Protein AF-A0A7J9WF43-F1 (afdb_monomer)

Radius of gyration: 21.03 Å; Cα contacts (8 Å, |Δi|>4): 367; chains: 1; bounding box: 47×37×60 Å

pLDDT: mean 88.49, std 11.55, range [49.31, 98.62]

Structure (mmCIF, N/CA/C/O backbone):
data_AF-A0A7J9WF43-F1
#
_entry.id   AF-A0A7J9WF43-F1
#
loop_
_atom_site.group_PDB
_atom_site.id
_atom_site.type_symbol
_atom_site.label_atom_id
_atom_site.label_alt_id
_atom_site.label_comp_id
_atom_site.label_asym_id
_atom_site.label_entity_id
_atom_site.label_seq_id
_atom_site.pdbx_PDB_ins_code
_atom_site.Cartn_x
_atom_site.Cartn_y
_atom_site.Cartn_z
_atom_site.occupancy
_atom_site.B_iso_or_equiv
_atom_site.auth_seq_id
_atom_site.auth_comp_id
_atom_site.auth_asym_id
_atom_site.auth_atom_id
_atom_site.pdbx_PDB_model_num
ATOM 1 N N . PRO A 1 1 ? 31.763 -5.912 -27.222 1.00 64.19 1 PRO A N 1
ATOM 2 C CA . PRO A 1 1 ? 30.927 -7.146 -27.265 1.00 64.19 1 PRO A CA 1
ATOM 3 C C . PRO A 1 1 ? 29.939 -7.102 -28.446 1.00 64.19 1 PRO A C 1
ATOM 5 O O . PRO A 1 1 ? 29.654 -6.008 -28.922 1.00 64.19 1 PRO A O 1
ATOM 8 N N . GLY A 1 2 ? 29.441 -8.246 -28.938 1.00 76.38 2 GLY A N 1
ATOM 9 C CA . GLY A 1 2 ? 28.556 -8.302 -30.118 1.00 76.38 2 GLY A CA 1
ATOM 10 C C . GLY A 1 2 ? 27.262 -7.495 -29.963 1.00 76.38 2 GLY A C 1
ATOM 11 O O . GLY A 1 2 ? 26.951 -6.688 -30.830 1.00 76.38 2 GLY A O 1
ATOM 12 N N . THR A 1 3 ? 26.586 -7.630 -28.820 1.00 82.56 3 THR A N 1
ATO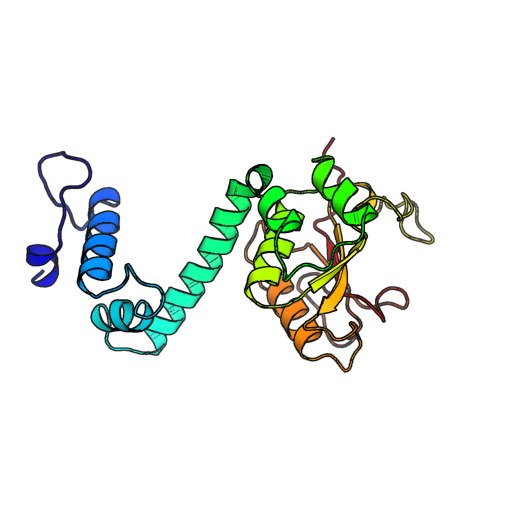M 13 C CA . THR A 1 3 ? 25.356 -6.891 -28.488 1.00 82.56 3 THR A CA 1
ATOM 14 C C . THR A 1 3 ? 25.588 -5.382 -28.369 1.00 82.56 3 THR 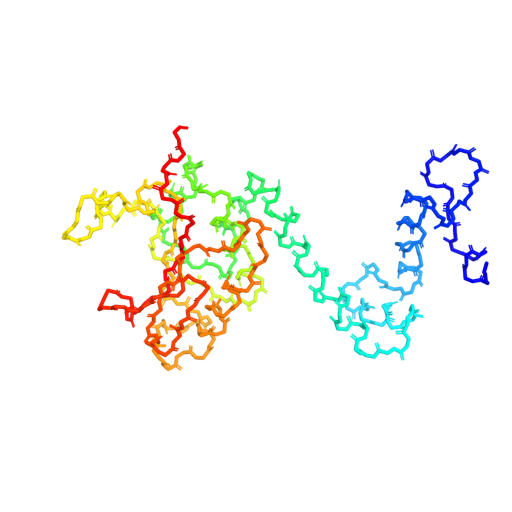A C 1
ATOM 16 O O . THR A 1 3 ? 24.791 -4.603 -28.876 1.00 82.56 3 THR A O 1
ATOM 19 N N . TRP A 1 4 ? 26.720 -4.953 -27.791 1.00 85.50 4 TRP A N 1
ATOM 20 C CA . TRP A 1 4 ? 27.054 -3.526 -27.656 1.00 85.50 4 TRP A CA 1
ATOM 21 C C . TRP A 1 4 ? 27.160 -2.817 -29.011 1.00 85.50 4 TRP A C 1
ATOM 23 O O . TRP A 1 4 ? 26.710 -1.692 -29.149 1.00 85.50 4 TRP A O 1
ATOM 33 N N . ARG A 1 5 ? 27.672 -3.494 -30.048 1.00 86.69 5 ARG A N 1
ATOM 34 C CA . ARG A 1 5 ? 27.730 -2.911 -31.400 1.00 86.69 5 ARG A CA 1
ATOM 35 C C . ARG A 1 5 ? 26.355 -2.661 -32.024 1.00 86.69 5 ARG A C 1
ATOM 37 O O . ARG A 1 5 ? 26.267 -1.834 -32.918 1.00 86.69 5 ARG A O 1
ATOM 44 N N . GLY A 1 6 ? 25.329 -3.408 -31.614 1.00 87.69 6 GLY A N 1
ATOM 45 C CA . GLY A 1 6 ? 23.976 -3.266 -32.157 1.00 87.69 6 GLY A CA 1
ATOM 46 C C . GLY A 1 6 ? 23.110 -2.265 -31.397 1.00 87.69 6 GLY A C 1
ATOM 47 O O . GLY A 1 6 ? 22.223 -1.668 -31.994 1.00 87.69 6 GLY A O 1
ATOM 48 N N . TYR A 1 7 ? 23.361 -2.090 -30.097 1.00 92.50 7 TYR A N 1
ATOM 49 C CA . TYR A 1 7 ? 22.446 -1.366 -29.207 1.00 92.50 7 TYR A CA 1
ATOM 50 C C . TYR A 1 7 ? 23.104 -0.279 -28.355 1.00 92.50 7 TYR A C 1
ATOM 52 O O . TYR A 1 7 ? 22.375 0.474 -27.715 1.00 92.50 7 TYR A O 1
ATOM 60 N N . GLY A 1 8 ? 24.438 -0.200 -28.341 1.00 92.88 8 GLY A N 1
ATOM 61 C CA . GLY A 1 8 ? 25.186 0.836 -27.635 1.00 92.88 8 GLY A CA 1
ATOM 62 C C . GLY A 1 8 ? 24.835 2.230 -28.152 1.00 92.88 8 GLY A C 1
ATOM 63 O O . GLY A 1 8 ? 24.788 2.444 -29.364 1.00 92.88 8 GLY A O 1
ATOM 64 N N . LEU A 1 9 ? 24.585 3.154 -27.231 1.00 94.00 9 LEU A N 1
ATOM 65 C CA . LEU A 1 9 ? 24.284 4.557 -27.485 1.00 94.00 9 LEU A CA 1
ATOM 66 C C . LEU A 1 9 ? 25.302 5.428 -26.750 1.00 94.00 9 LEU A C 1
ATOM 68 O O . LEU A 1 9 ? 25.546 5.196 -25.572 1.00 94.00 9 LEU A O 1
ATOM 72 N N . ASP A 1 10 ? 25.829 6.425 -27.458 1.00 92.75 10 ASP A N 1
ATOM 73 C CA . ASP A 1 10 ? 26.439 7.623 -26.872 1.00 92.75 10 ASP A CA 1
ATOM 74 C C . ASP A 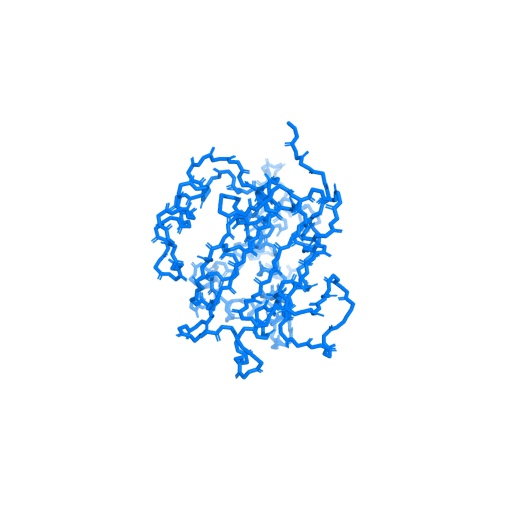1 10 ? 25.278 8.524 -26.436 1.00 92.75 10 ASP A C 1
ATOM 76 O O . ASP A 1 10 ? 24.618 9.170 -27.259 1.00 92.75 10 ASP A O 1
ATOM 80 N N . ALA A 1 11 ? 24.909 8.409 -25.165 1.00 91.50 11 ALA A N 1
ATOM 81 C CA . ALA A 1 11 ? 23.705 9.005 -24.609 1.00 91.50 11 ALA A CA 1
ATOM 82 C C . ALA A 1 11 ? 23.987 10.314 -23.866 1.00 91.50 11 ALA A C 1
ATOM 84 O O . ALA A 1 11 ? 23.060 11.111 -23.691 1.00 91.50 11 ALA A O 1
ATOM 85 N N . ASP A 1 12 ? 25.227 10.545 -23.436 1.00 89.31 12 ASP A N 1
ATOM 86 C CA . ASP A 1 12 ? 25.653 11.827 -22.872 1.00 89.31 12 ASP A CA 1
ATOM 87 C C . ASP A 1 12 ? 26.255 12.794 -23.910 1.00 89.31 12 ASP A C 1
ATOM 89 O O . ASP A 1 12 ? 26.361 13.993 -23.629 1.00 89.31 12 ASP A O 1
ATOM 93 N N . GLY A 1 13 ? 26.504 12.328 -25.138 1.00 93.62 13 GLY A N 1
ATOM 94 C CA . GLY A 1 13 ? 26.873 13.148 -26.290 1.00 93.62 13 GLY A CA 1
ATOM 95 C C . GLY A 1 13 ? 28.353 13.521 -26.329 1.00 93.62 13 GLY A C 1
ATOM 96 O O . GLY A 1 13 ? 28.700 14.545 -26.931 1.00 93.62 13 GLY A O 1
ATOM 97 N N . ASP A 1 14 ? 29.216 12.742 -25.675 1.00 92.06 14 ASP A N 1
ATOM 98 C CA . ASP A 1 14 ? 30.658 12.991 -25.612 1.00 92.06 14 ASP A CA 1
ATOM 99 C C . ASP A 1 14 ? 31.432 12.463 -26.842 1.00 92.06 14 ASP A C 1
ATOM 101 O O . ASP A 1 14 ? 32.623 12.754 -27.016 1.00 92.06 14 ASP A O 1
ATOM 105 N N . GLY A 1 15 ? 30.737 11.765 -27.746 1.00 93.75 15 GLY A N 1
ATOM 106 C CA . GLY A 1 15 ? 31.276 11.172 -28.966 1.00 93.75 15 GLY A CA 1
ATOM 107 C C . GLY A 1 15 ? 31.710 9.712 -28.814 1.00 93.75 15 GLY A C 1
ATOM 108 O O . GLY A 1 15 ? 32.222 9.138 -29.787 1.00 93.75 15 GLY A O 1
ATOM 109 N N . VAL A 1 16 ? 31.543 9.101 -27.637 1.00 94.06 16 VAL A N 1
ATOM 110 C CA . VAL A 1 16 ? 31.996 7.744 -27.318 1.00 94.06 16 VAL A CA 1
ATOM 111 C C . VAL A 1 16 ? 30.893 6.961 -26.610 1.00 94.06 16 VAL A C 1
ATOM 113 O O . VAL A 1 16 ? 30.633 7.162 -25.443 1.00 94.06 16 VAL A O 1
ATOM 116 N N . ALA A 1 17 ? 30.342 5.940 -27.275 1.00 93.00 17 ALA A N 1
ATOM 117 C CA . ALA A 1 17 ? 29.451 4.983 -26.613 1.00 93.00 17 ALA A CA 1
ATOM 118 C C . ALA A 1 17 ? 30.241 4.047 -25.667 1.00 93.00 17 ALA A C 1
ATOM 120 O O . ALA A 1 17 ? 30.728 2.983 -26.099 1.00 93.00 17 ALA A O 1
ATOM 121 N N . ASP A 1 18 ? 30.351 4.412 -24.387 1.00 92.69 18 ASP A N 1
ATOM 122 C CA . ASP A 1 18 ? 31.078 3.672 -23.350 1.00 92.69 18 ASP A CA 1
ATOM 123 C C . ASP A 1 18 ? 30.158 2.747 -22.536 1.00 92.69 18 ASP A C 1
ATOM 125 O O . ASP A 1 18 ? 29.311 3.166 -21.753 1.00 92.69 18 ASP A O 1
ATOM 129 N N . VAL A 1 19 ? 30.387 1.435 -22.641 1.00 90.50 19 VAL A N 1
ATOM 130 C CA . VAL A 1 19 ? 29.644 0.424 -21.866 1.00 90.50 19 VAL A CA 1
ATOM 131 C C . VAL A 1 19 ? 29.875 0.527 -20.358 1.00 90.50 19 VAL A C 1
ATOM 133 O O . VAL A 1 19 ? 29.050 0.052 -19.577 1.00 90.50 19 VAL A O 1
ATOM 136 N N . MET A 1 20 ? 30.999 1.112 -19.944 1.00 90.50 20 MET A N 1
ATOM 137 C CA . MET A 1 20 ? 31.324 1.347 -18.539 1.00 90.50 20 MET A CA 1
ATOM 138 C C . MET A 1 20 ? 30.791 2.706 -18.055 1.00 90.50 20 MET A C 1
ATOM 140 O O . MET A 1 20 ? 30.723 2.932 -16.843 1.00 90.50 20 MET A O 1
ATOM 144 N N . GLY A 1 21 ? 30.371 3.574 -18.980 1.00 91.62 21 GLY A N 1
ATOM 145 C CA . GLY A 1 21 ? 29.712 4.843 -18.715 1.00 91.62 21 GLY A CA 1
ATOM 146 C C . GLY A 1 21 ? 28.274 4.611 -18.245 1.00 91.62 21 GLY A C 1
ATOM 147 O O . GLY A 1 21 ? 27.490 3.962 -18.939 1.00 91.62 21 GLY A O 1
ATOM 148 N N . PRO A 1 22 ? 27.869 5.109 -17.063 1.00 86.75 22 PRO A N 1
ATOM 149 C CA . PRO A 1 22 ? 26.549 4.803 -16.519 1.00 86.75 22 PRO A CA 1
ATOM 150 C C . PRO A 1 22 ? 25.403 5.376 -17.366 1.00 86.75 22 PRO A C 1
ATOM 152 O O . PRO A 1 22 ? 24.354 4.740 -17.461 1.00 86.75 22 PRO A O 1
ATOM 155 N N . VAL A 1 23 ? 25.582 6.551 -17.981 1.00 86.31 23 VAL A N 1
ATOM 156 C CA . VAL A 1 23 ? 24.546 7.190 -18.812 1.00 86.31 23 VAL A CA 1
ATOM 157 C C . VAL A 1 23 ? 24.311 6.368 -20.079 1.00 86.31 23 VAL A C 1
ATOM 159 O O . VAL A 1 23 ? 23.181 5.936 -20.328 1.00 86.31 23 VAL A O 1
ATOM 162 N N . ASP A 1 24 ? 25.378 6.056 -20.801 1.00 90.50 24 ASP A N 1
ATOM 163 C CA . ASP A 1 24 ? 25.366 5.215 -21.997 1.00 90.50 24 ASP A CA 1
ATOM 164 C C . ASP A 1 24 ? 24.841 3.811 -21.725 1.00 90.50 24 ASP A C 1
ATOM 166 O O . ASP A 1 24 ? 23.965 3.322 -22.443 1.00 90.50 24 ASP A O 1
ATOM 170 N N . ALA A 1 25 ? 25.311 3.160 -20.659 1.00 89.38 25 ALA A N 1
ATOM 171 C CA . ALA A 1 25 ? 24.887 1.811 -20.302 1.00 89.38 25 ALA A CA 1
ATOM 172 C C . ALA A 1 25 ? 23.376 1.732 -20.025 1.00 89.38 25 ALA A C 1
ATOM 174 O O . ALA A 1 25 ? 22.710 0.813 -20.513 1.00 89.38 25 ALA A O 1
ATOM 175 N N . VAL A 1 26 ? 22.817 2.702 -19.288 1.00 89.12 26 VAL A N 1
ATOM 176 C CA . VAL A 1 26 ? 21.378 2.751 -18.975 1.00 89.12 26 VAL A CA 1
ATOM 177 C C . VAL A 1 26 ? 20.546 2.948 -20.240 1.00 89.12 26 VAL A C 1
ATOM 179 O O . VAL A 1 26 ? 19.588 2.203 -20.466 1.00 89.12 26 VAL A O 1
ATOM 182 N N . HIS A 1 27 ? 20.916 3.907 -21.090 1.00 92.19 27 HIS A N 1
ATOM 183 C CA . HIS A 1 27 ? 20.175 4.179 -22.324 1.00 92.19 27 HIS A CA 1
ATOM 184 C C . HIS A 1 27 ? 20.293 3.029 -23.324 1.00 92.19 27 HIS A C 1
ATOM 186 O O . HIS A 1 27 ? 19.301 2.651 -23.946 1.00 92.19 27 HIS A O 1
ATOM 192 N N . SER A 1 28 ? 21.467 2.409 -23.425 1.00 94.06 28 SER A N 1
ATOM 193 C CA . SER A 1 28 ? 21.695 1.240 -24.278 1.00 94.06 28 SER A CA 1
ATOM 194 C C . SER A 1 28 ? 20.884 0.026 -23.816 1.00 94.06 28 SER A C 1
ATOM 196 O O . SER A 1 28 ? 20.311 -0.690 -24.640 1.00 94.06 28 SER A O 1
ATOM 198 N N . ALA A 1 29 ? 20.773 -0.197 -22.501 1.00 91.75 29 ALA A N 1
ATOM 199 C CA . ALA A 1 29 ? 19.916 -1.244 -21.946 1.00 91.75 29 ALA A CA 1
ATOM 200 C C . ALA A 1 29 ? 18.429 -0.978 -22.241 1.00 91.75 29 ALA A C 1
ATOM 202 O O . ALA A 1 29 ? 17.715 -1.889 -22.660 1.00 91.75 29 ALA A O 1
ATOM 203 N N . ALA A 1 30 ? 17.968 0.269 -22.093 1.00 91.56 30 ALA A N 1
ATOM 204 C CA . ALA A 1 30 ? 16.603 0.658 -22.447 1.00 91.56 30 ALA A CA 1
ATOM 205 C C . ALA A 1 30 ? 16.326 0.488 -23.951 1.00 91.56 30 ALA A C 1
ATOM 207 O O . ALA A 1 30 ? 15.289 -0.055 -24.329 1.00 91.56 30 ALA A O 1
ATOM 208 N N . HIS A 1 31 ? 17.270 0.884 -24.808 1.00 94.81 31 HIS A N 1
ATOM 209 C CA . HIS A 1 31 ? 17.186 0.713 -26.256 1.00 94.81 31 HIS A CA 1
ATOM 210 C C . HIS A 1 31 ? 17.072 -0.765 -26.649 1.00 94.81 31 HIS A C 1
ATOM 212 O O . HIS A 1 31 ? 16.175 -1.126 -27.414 1.00 94.81 31 HIS A O 1
ATOM 218 N N . TYR A 1 32 ? 17.907 -1.628 -26.063 1.00 95.19 32 TYR A N 1
ATOM 219 C CA . TYR A 1 32 ? 17.831 -3.076 -26.255 1.00 95.19 32 TYR A CA 1
ATOM 220 C C . TYR A 1 32 ? 16.464 -3.644 -25.849 1.00 95.19 32 TYR A C 1
ATOM 222 O O . TYR A 1 32 ? 15.847 -4.402 -26.604 1.00 95.19 32 TYR A O 1
ATOM 230 N N . LEU A 1 33 ? 15.972 -3.271 -24.663 1.00 94.69 33 LEU A N 1
ATOM 231 C CA . LEU A 1 33 ? 14.683 -3.749 -24.166 1.00 94.69 33 LEU A CA 1
ATOM 232 C C . LEU A 1 33 ? 13.540 -3.279 -25.068 1.00 94.69 33 LEU A C 1
ATOM 234 O O . LEU A 1 33 ? 12.697 -4.092 -25.433 1.00 94.69 33 LEU A O 1
ATOM 238 N N . CYS A 1 34 ? 13.531 -2.014 -25.495 1.00 94.50 34 CYS A N 1
ATOM 239 C CA . CYS A 1 34 ? 12.540 -1.484 -26.434 1.00 94.50 34 CYS A CA 1
ATOM 240 C C . CYS A 1 34 ? 12.551 -2.228 -27.775 1.00 94.50 34 CYS A C 1
ATOM 242 O O . CYS A 1 34 ? 11.485 -2.617 -28.255 1.00 94.50 34 CYS A O 1
ATOM 244 N N . ALA A 1 35 ? 13.732 -2.483 -28.343 1.00 94.81 35 ALA A N 1
ATOM 245 C CA . ALA A 1 35 ? 13.877 -3.262 -29.573 1.00 94.81 35 ALA A CA 1
ATOM 246 C C . ALA A 1 35 ? 13.381 -4.712 -29.419 1.00 94.81 35 ALA A C 1
ATOM 248 O O . ALA A 1 35 ? 12.910 -5.312 -30.382 1.00 94.81 35 ALA A O 1
ATOM 249 N N . SER A 1 36 ? 13.425 -5.242 -28.195 1.00 95.38 36 SER A N 1
ATOM 250 C CA . SER A 1 36 ? 12.920 -6.571 -27.835 1.00 95.38 36 SER A CA 1
ATOM 251 C C . SER A 1 36 ? 11.439 -6.571 -27.416 1.00 95.38 36 SER A C 1
ATOM 253 O O . SER A 1 36 ? 10.935 -7.585 -26.944 1.00 95.38 36 SER A O 1
ATOM 255 N N . GLY A 1 37 ? 10.722 -5.449 -27.568 1.00 95.31 37 GLY A N 1
ATOM 256 C CA . GLY A 1 37 ? 9.297 -5.324 -27.230 1.00 95.31 37 GLY A CA 1
ATOM 257 C C . GLY A 1 37 ? 9.000 -4.832 -25.807 1.00 95.31 37 GLY A C 1
ATOM 258 O O . GLY A 1 37 ? 7.838 -4.743 -25.417 1.00 95.31 37 GLY A O 1
ATOM 259 N N . GLY A 1 38 ? 10.009 -4.453 -25.025 1.00 93.38 38 GLY A N 1
ATOM 260 C CA . GLY A 1 38 ? 9.875 -4.011 -23.631 1.00 93.38 38 GLY A CA 1
ATOM 261 C C . GLY A 1 38 ? 9.132 -2.685 -23.429 1.00 93.38 38 GLY A C 1
ATOM 262 O O . GLY A 1 38 ? 8.791 -2.346 -22.300 1.00 93.38 38 GLY A O 1
ATOM 263 N N . GLY A 1 39 ? 8.829 -1.949 -24.506 1.00 88.94 39 GLY A N 1
ATOM 264 C CA . GLY A 1 39 ? 7.978 -0.753 -24.454 1.00 88.94 39 GLY A CA 1
ATOM 265 C C . GLY A 1 39 ? 6.495 -1.051 -24.184 1.00 88.94 39 GLY A C 1
ATOM 266 O O . GLY A 1 39 ? 5.737 -0.139 -23.862 1.00 88.94 39 GLY A O 1
ATOM 267 N N . ASN A 1 40 ? 6.071 -2.313 -24.298 1.00 88.62 40 ASN A N 1
ATOM 268 C CA . ASN A 1 40 ? 4.724 -2.764 -23.964 1.00 88.62 40 ASN A CA 1
ATOM 269 C C . ASN A 1 40 ? 4.778 -3.682 -22.725 1.00 88.62 40 ASN A C 1
ATOM 271 O O . ASN A 1 40 ? 5.467 -4.704 -22.766 1.00 88.62 40 ASN A O 1
ATOM 275 N N . PRO A 1 41 ? 4.028 -3.383 -21.643 1.00 82.56 41 PRO A N 1
ATOM 276 C CA . PRO A 1 41 ? 3.983 -4.226 -20.447 1.00 82.56 41 PRO A CA 1
ATOM 277 C C . PRO A 1 41 ? 3.641 -5.696 -20.722 1.00 82.56 41 PRO A C 1
ATOM 279 O O . PRO A 1 41 ? 4.130 -6.574 -20.015 1.00 82.56 41 PRO A O 1
ATOM 282 N N . ALA A 1 42 ? 2.833 -5.973 -21.752 1.00 87.75 42 ALA A N 1
ATOM 283 C CA . ALA A 1 42 ? 2.439 -7.332 -22.118 1.00 87.75 42 ALA A CA 1
ATOM 284 C C . ALA A 1 42 ? 3.612 -8.189 -22.632 1.00 87.75 42 ALA A C 1
ATOM 286 O O . ALA A 1 42 ? 3.587 -9.401 -22.456 1.00 87.75 42 ALA A O 1
ATOM 287 N N . SER A 1 43 ? 4.638 -7.570 -23.224 1.00 94.94 43 SER A N 1
ATOM 288 C CA . SER A 1 43 ? 5.830 -8.237 -23.776 1.00 94.94 43 SER A CA 1
ATOM 289 C C . SER A 1 43 ? 7.095 -7.991 -22.950 1.00 94.94 43 SER A C 1
ATOM 291 O O . SER A 1 43 ? 8.190 -8.377 -23.351 1.00 94.94 43 SER A O 1
ATOM 293 N N . LEU A 1 44 ? 6.974 -7.366 -21.774 1.00 92.31 44 LEU A N 1
ATOM 294 C CA . LEU A 1 44 ? 8.128 -7.016 -20.945 1.00 92.31 44 LEU A CA 1
ATOM 295 C C . LEU A 1 44 ? 8.890 -8.252 -20.440 1.00 92.31 44 LEU A C 1
ATOM 297 O O . LEU A 1 44 ? 10.117 -8.228 -20.399 1.00 92.31 44 LEU A O 1
ATOM 301 N N . ARG A 1 45 ? 8.187 -9.340 -20.087 1.00 95.75 45 ARG A N 1
ATOM 302 C CA . ARG A 1 45 ? 8.836 -10.609 -19.696 1.00 95.75 45 ARG A CA 1
ATOM 303 C C . ARG A 1 45 ? 9.691 -11.168 -20.829 1.00 95.75 45 ARG A C 1
ATOM 305 O O . ARG A 1 45 ? 10.850 -11.492 -20.591 1.00 95.75 45 ARG A O 1
ATOM 312 N N . ASP A 1 46 ? 9.150 -11.198 -22.044 1.00 96.12 46 ASP A N 1
ATOM 313 C CA . ASP A 1 46 ? 9.851 -11.709 -23.226 1.00 96.12 46 ASP A CA 1
ATOM 314 C C . ASP A 1 46 ? 11.070 -10.842 -23.575 1.00 96.12 46 ASP A C 1
ATOM 316 O O . ASP A 1 46 ? 12.138 -11.363 -23.892 1.00 96.12 46 ASP A O 1
ATOM 320 N N . ALA A 1 47 ? 10.952 -9.519 -23.432 1.00 96.38 47 ALA A N 1
ATOM 321 C CA . ALA A 1 47 ? 12.055 -8.588 -23.661 1.00 96.38 47 ALA A CA 1
ATOM 322 C C . ALA A 1 47 ? 13.212 -8.772 -22.662 1.00 96.38 47 ALA A C 1
ATOM 324 O O . ALA A 1 47 ? 14.381 -8.691 -23.040 1.00 96.38 47 ALA A O 1
ATOM 325 N N . ILE A 1 48 ? 12.904 -9.041 -21.387 1.00 95.38 48 ILE A N 1
ATOM 326 C CA . ILE A 1 48 ? 13.924 -9.343 -20.369 1.00 95.38 48 ILE A CA 1
ATOM 327 C C . ILE A 1 48 ? 14.526 -10.731 -20.619 1.00 95.38 48 ILE A C 1
ATOM 329 O O . ILE A 1 48 ? 15.738 -10.904 -20.485 1.00 95.38 48 ILE A O 1
ATOM 333 N N . TRP A 1 49 ? 13.709 -11.703 -21.033 1.00 95.44 49 TRP A N 1
ATOM 334 C CA . TRP A 1 49 ? 14.183 -13.038 -21.395 1.00 95.44 49 TRP A CA 1
ATOM 335 C C . TRP A 1 49 ? 15.144 -12.995 -22.591 1.00 95.44 49 TRP A C 1
ATOM 337 O O . TRP A 1 49 ? 16.160 -13.679 -22.575 1.00 95.44 49 TRP A O 1
ATOM 347 N N . ALA A 1 50 ? 14.906 -12.131 -23.585 1.00 94.56 50 ALA A N 1
ATOM 348 C CA . ALA A 1 50 ? 15.836 -11.928 -24.701 1.00 94.56 50 ALA A CA 1
A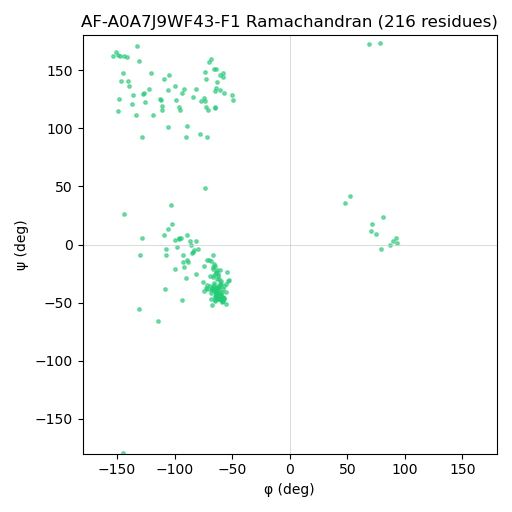TOM 349 C C . ALA A 1 50 ? 17.223 -11.439 -24.237 1.00 94.56 50 ALA A C 1
ATOM 351 O O . ALA A 1 50 ? 18.243 -11.834 -24.805 1.00 94.56 50 ALA A O 1
ATOM 352 N N . TYR A 1 51 ? 17.271 -10.628 -23.171 1.00 91.31 51 TYR A N 1
ATOM 353 C CA . TYR A 1 51 ? 18.524 -10.172 -22.559 1.00 91.31 51 TYR A CA 1
ATOM 354 C C . TYR A 1 51 ? 19.274 -11.328 -21.881 1.00 91.31 51 TYR A C 1
ATOM 356 O O . TYR A 1 51 ? 20.500 -11.432 -21.975 1.00 91.31 51 TYR A O 1
ATOM 364 N N . ASN A 1 52 ? 18.540 -12.197 -21.184 1.00 92.44 52 ASN A N 1
ATOM 365 C CA . ASN A 1 52 ? 19.067 -13.385 -20.527 1.00 92.44 52 ASN A CA 1
ATOM 366 C C . ASN A 1 52 ? 17.997 -14.482 -20.496 1.00 92.44 52 ASN A C 1
ATOM 368 O O . ASN A 1 52 ? 16.982 -14.343 -19.812 1.00 92.44 52 ASN A O 1
ATOM 372 N N . HIS A 1 53 ? 18.260 -15.581 -21.209 1.00 94.75 53 HIS A N 1
ATOM 373 C CA . HIS A 1 53 ? 17.345 -16.708 -21.417 1.00 94.75 53 HIS A CA 1
ATOM 374 C C . HIS A 1 53 ? 17.169 -17.599 -20.171 1.00 94.75 53 HIS A C 1
ATOM 376 O O . HIS A 1 53 ? 17.303 -18.823 -20.241 1.00 94.75 53 HIS A O 1
ATOM 382 N N . ALA A 1 54 ? 16.904 -16.998 -19.014 1.00 90.56 54 ALA A N 1
ATOM 383 C CA . ALA A 1 54 ? 16.702 -17.690 -17.754 1.00 90.56 54 ALA A CA 1
ATOM 384 C C . ALA A 1 54 ? 15.516 -17.091 -16.991 1.00 90.56 54 ALA A C 1
ATOM 386 O O . ALA A 1 54 ? 15.537 -15.921 -16.610 1.00 90.56 54 ALA A O 1
ATOM 387 N N . ASP A 1 55 ? 14.509 -17.915 -16.699 1.00 87.69 55 ASP A N 1
ATOM 388 C CA . ASP A 1 55 ? 13.294 -17.470 -16.003 1.00 87.69 55 ASP A CA 1
ATOM 389 C C . ASP A 1 55 ? 13.597 -16.847 -14.634 1.00 87.69 55 ASP A C 1
ATOM 391 O O . ASP A 1 55 ? 13.036 -15.811 -14.283 1.00 87.69 55 ASP A O 1
ATOM 395 N N . TRP A 1 56 ? 14.566 -17.407 -13.896 1.00 77.38 56 TRP A N 1
ATOM 396 C CA . TRP A 1 56 ? 14.986 -16.862 -12.600 1.00 77.38 56 TRP A CA 1
ATOM 397 C C . TRP A 1 56 ? 15.531 -15.431 -12.712 1.00 77.38 56 TRP A C 1
ATOM 399 O O . TRP A 1 56 ? 15.358 -14.636 -11.790 1.00 77.38 56 TRP A O 1
ATOM 409 N N . TYR A 1 57 ? 16.182 -15.086 -13.828 1.00 83.62 57 TYR A N 1
ATOM 410 C CA . TYR A 1 57 ? 16.703 -13.742 -14.066 1.00 83.62 57 TYR A CA 1
ATOM 411 C C . TYR A 1 57 ? 15.562 -12.775 -14.397 1.00 83.62 57 TYR A C 1
ATOM 413 O O . TYR A 1 57 ? 15.539 -11.657 -13.885 1.00 83.62 57 TYR A O 1
ATOM 421 N N . VAL A 1 58 ? 14.584 -13.222 -15.192 1.00 89.94 58 VAL A N 1
ATOM 422 C CA . VAL A 1 58 ? 13.377 -12.444 -15.510 1.00 89.94 58 VAL A CA 1
ATOM 423 C C . VAL A 1 58 ? 12.608 -12.092 -14.238 1.00 89.94 58 VAL A C 1
ATOM 425 O O . VAL A 1 58 ? 12.276 -10.923 -14.023 1.00 89.94 58 VAL A O 1
ATOM 428 N N . ASP A 1 59 ? 12.372 -13.078 -13.372 1.00 77.69 59 ASP A N 1
ATOM 429 C CA . ASP A 1 59 ? 11.683 -12.864 -12.099 1.00 77.69 59 ASP A CA 1
ATOM 430 C C . ASP A 1 59 ? 12.466 -11.928 -11.177 1.00 77.69 59 ASP A C 1
ATOM 432 O O . ASP A 1 59 ? 11.886 -10.989 -10.630 1.00 77.69 59 ASP A O 1
ATOM 436 N N . LEU A 1 60 ? 13.787 -12.109 -11.079 1.00 76.94 60 LEU A N 1
ATOM 437 C CA . LEU A 1 60 ? 14.658 -11.237 -10.293 1.00 76.94 60 LEU A CA 1
ATOM 438 C C . LEU A 1 60 ? 14.586 -9.777 -10.766 1.00 76.94 60 LEU A C 1
ATOM 440 O O . LEU A 1 60 ? 14.432 -8.872 -9.943 1.00 76.94 60 LEU A O 1
ATOM 444 N N . VAL A 1 61 ? 14.690 -9.528 -12.075 1.00 86.12 61 VAL A N 1
ATOM 445 C CA . VAL A 1 61 ? 14.648 -8.173 -12.651 1.00 86.12 61 VAL A CA 1
ATOM 446 C C . VAL A 1 61 ? 13.284 -7.529 -12.434 1.00 86.12 61 VAL A C 1
ATOM 448 O O . VAL A 1 61 ? 13.224 -6.370 -12.024 1.00 86.12 61 VAL A O 1
ATOM 451 N N . LEU A 1 62 ? 12.189 -8.259 -12.659 1.00 85.19 62 LEU A N 1
ATOM 452 C CA . LEU A 1 62 ? 10.838 -7.733 -12.447 1.00 85.19 62 LEU A CA 1
ATOM 453 C C . LEU A 1 62 ? 10.550 -7.457 -10.974 1.00 85.19 62 LEU A C 1
ATOM 455 O O . LEU A 1 62 ? 9.912 -6.453 -10.651 1.00 85.19 62 LEU A O 1
ATOM 459 N N . GLU A 1 63 ? 11.057 -8.296 -10.077 1.00 77.00 63 GLU A N 1
ATOM 460 C CA . GLU A 1 63 ? 10.981 -8.054 -8.643 1.00 77.00 63 GLU A CA 1
ATOM 461 C C . GLU A 1 63 ? 11.735 -6.770 -8.260 1.00 77.00 63 GLU A C 1
ATOM 463 O O . GLU A 1 63 ? 11.190 -5.916 -7.555 1.00 77.00 63 GLU A O 1
ATOM 468 N N . HIS A 1 64 ? 12.958 -6.583 -8.764 1.00 72.06 64 HIS A N 1
ATOM 469 C CA . HIS A 1 64 ? 13.733 -5.363 -8.530 1.00 72.06 64 HIS A CA 1
ATOM 470 C C . HIS A 1 64 ? 13.047 -4.131 -9.130 1.00 72.06 64 HIS A C 1
ATOM 472 O O . HIS A 1 64 ? 12.908 -3.119 -8.444 1.00 72.06 64 HIS A O 1
ATOM 478 N N . ALA A 1 65 ? 12.547 -4.218 -10.364 1.00 77.62 65 ALA A N 1
ATOM 479 C CA . ALA A 1 65 ? 11.813 -3.139 -11.019 1.00 77.62 65 ALA A CA 1
ATOM 480 C C . ALA A 1 65 ? 10.551 -2.753 -10.234 1.00 77.62 65 ALA A C 1
ATOM 482 O O . ALA A 1 65 ? 10.303 -1.567 -10.028 1.00 77.62 65 ALA A O 1
ATOM 483 N N . ALA A 1 66 ? 9.794 -3.726 -9.717 1.00 68.88 66 ALA A N 1
ATOM 484 C CA . ALA A 1 66 ? 8.634 -3.466 -8.868 1.00 68.88 66 ALA A CA 1
ATOM 485 C C . ALA A 1 66 ? 9.024 -2.776 -7.549 1.00 68.88 66 ALA A C 1
ATOM 487 O O . ALA A 1 66 ? 8.330 -1.858 -7.108 1.00 68.88 66 ALA A O 1
ATOM 488 N N . ARG A 1 67 ? 10.150 -3.166 -6.934 1.00 61.56 67 ARG A N 1
ATOM 489 C CA . ARG A 1 67 ? 10.691 -2.497 -5.736 1.00 61.56 67 ARG A CA 1
ATOM 490 C C . ARG A 1 67 ? 11.092 -1.048 -6.038 1.00 61.56 67 ARG A C 1
ATOM 492 O O . ARG A 1 67 ? 10.731 -0.150 -5.278 1.00 61.56 67 ARG A O 1
ATOM 499 N N . TYR A 1 68 ? 11.774 -0.800 -7.158 1.00 59.34 68 TYR A N 1
ATOM 500 C CA . TYR A 1 68 ? 12.158 0.553 -7.573 1.00 59.34 68 TYR A CA 1
ATOM 501 C C . TYR A 1 68 ? 10.964 1.405 -8.003 1.00 59.34 68 TYR A C 1
ATOM 503 O O . TYR A 1 68 ? 10.942 2.585 -7.680 1.00 59.34 68 TYR A O 1
ATOM 511 N N . ALA A 1 69 ? 9.943 0.842 -8.651 1.00 64.19 69 ALA A N 1
ATOM 512 C CA . ALA A 1 69 ? 8.730 1.572 -9.024 1.00 64.19 69 ALA A CA 1
ATOM 513 C C . ALA A 1 69 ? 7.972 2.096 -7.794 1.00 64.19 69 ALA A C 1
ATOM 515 O O . ALA A 1 69 ? 7.440 3.203 -7.819 1.00 64.19 69 ALA A O 1
ATOM 516 N N . VAL A 1 70 ? 7.975 1.336 -6.695 1.00 57.56 70 VAL A N 1
ATOM 517 C CA . VAL A 1 70 ? 7.411 1.773 -5.410 1.00 57.56 70 VAL A CA 1
ATOM 518 C C . VAL A 1 70 ? 8.249 2.906 -4.798 1.00 57.56 70 VAL A C 1
ATOM 520 O O . VAL A 1 70 ? 7.685 3.880 -4.306 1.00 57.56 70 VAL A O 1
ATOM 523 N N . ILE A 1 71 ? 9.582 2.851 -4.909 1.00 55.69 71 ILE A N 1
ATOM 524 C CA . ILE A 1 71 ? 10.488 3.922 -4.453 1.00 55.69 71 ILE A CA 1
ATOM 525 C C . ILE A 1 71 ? 10.353 5.190 -5.314 1.00 55.69 71 ILE A C 1
ATOM 527 O O . ILE A 1 71 ? 10.204 6.276 -4.766 1.00 55.69 71 ILE A O 1
ATOM 531 N N . VAL A 1 72 ? 10.353 5.078 -6.644 1.00 53.38 72 VAL A N 1
ATOM 532 C CA . VAL A 1 72 ? 10.204 6.209 -7.579 1.00 53.38 72 VAL A CA 1
ATOM 533 C C . VAL A 1 72 ? 8.796 6.810 -7.491 1.00 53.38 72 VAL A C 1
ATOM 535 O O . VAL A 1 72 ? 8.653 8.030 -7.495 1.00 53.38 72 VAL A O 1
ATOM 538 N N . GLY A 1 73 ? 7.761 5.983 -7.305 1.00 52.81 73 GLY A N 1
ATOM 539 C CA . GLY A 1 73 ? 6.402 6.440 -7.000 1.00 52.81 73 GLY A CA 1
ATOM 540 C C . GLY A 1 73 ? 6.289 7.132 -5.635 1.00 52.81 73 GLY A C 1
ATOM 541 O O . GLY A 1 73 ? 5.538 8.094 -5.503 1.00 52.81 73 GLY A O 1
ATOM 542 N N . GLY A 1 74 ? 7.078 6.699 -4.644 1.00 49.31 74 GLY A N 1
ATOM 543 C CA . GLY A 1 74 ? 7.176 7.325 -3.321 1.00 49.31 74 GLY A CA 1
ATOM 544 C C . GLY A 1 74 ? 7.982 8.629 -3.299 1.00 49.31 74 GLY A C 1
ATOM 545 O O . GLY A 1 74 ? 7.631 9.549 -2.568 1.00 49.31 74 GLY A O 1
ATOM 546 N N . LEU A 1 75 ? 9.003 8.769 -4.149 1.00 49.75 75 LEU A N 1
ATOM 547 C CA . LEU A 1 75 ? 9.722 10.036 -4.364 1.00 49.75 75 LEU A CA 1
ATOM 548 C C . LEU A 1 75 ? 8.875 11.067 -5.140 1.00 49.75 75 LEU A C 1
ATOM 550 O O . LEU A 1 75 ? 9.197 12.253 -5.140 1.00 49.75 75 LEU A O 1
ATOM 554 N N . GLY A 1 76 ? 7.769 10.627 -5.749 1.00 49.97 76 GLY A N 1
ATOM 555 C CA . GLY A 1 76 ? 6.716 11.459 -6.332 1.00 49.97 76 GLY A CA 1
ATOM 556 C C . GLY A 1 76 ? 5.454 11.587 -5.466 1.00 49.97 76 GLY A C 1
ATOM 557 O O . GLY A 1 76 ? 4.414 11.955 -5.999 1.00 49.97 76 GLY A O 1
ATOM 558 N N . ALA A 1 77 ? 5.484 11.277 -4.164 1.00 52.84 77 ALA A N 1
ATOM 559 C CA .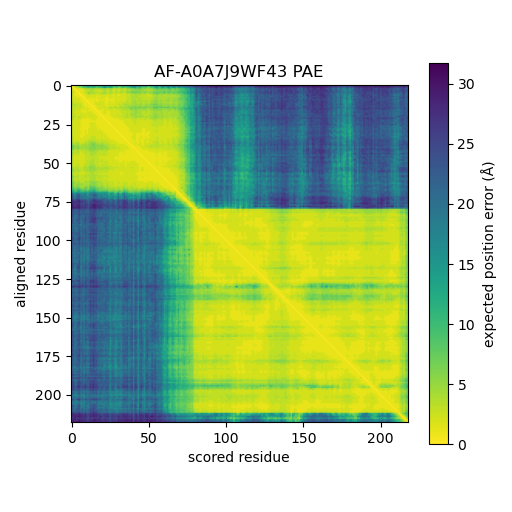 ALA A 1 77 ? 4.279 11.161 -3.325 1.00 52.84 77 ALA A CA 1
ATOM 560 C C . ALA A 1 77 ? 3.457 12.459 -3.161 1.00 52.84 77 ALA A C 1
ATOM 562 O O . ALA A 1 77 ? 2.225 12.394 -3.148 1.00 52.84 77 ALA A O 1
ATOM 563 N N . ARG A 1 78 ? 4.081 13.647 -3.217 1.00 49.56 78 ARG A N 1
ATOM 564 C CA . ARG A 1 78 ? 3.340 14.921 -3.364 1.00 49.56 78 ARG A CA 1
ATOM 565 C C . ARG A 1 78 ? 2.563 15.031 -4.685 1.00 49.56 78 ARG A C 1
ATOM 567 O O . ARG A 1 78 ? 1.611 15.799 -4.770 1.00 49.56 78 ARG A O 1
ATOM 574 N N . ALA A 1 79 ? 2.950 14.269 -5.707 1.00 51.84 79 ALA A N 1
ATOM 575 C CA . ALA A 1 79 ? 2.382 14.298 -7.050 1.00 51.84 79 ALA A CA 1
ATOM 576 C C . ALA A 1 79 ? 1.270 13.260 -7.297 1.00 51.84 79 ALA A C 1
ATOM 578 O O . ALA A 1 79 ? 0.804 13.182 -8.430 1.00 51.84 79 ALA A O 1
ATOM 579 N N . ASN A 1 80 ? 0.799 12.479 -6.304 1.00 65.56 80 ASN A N 1
ATOM 580 C CA . ASN A 1 80 ? -0.241 11.477 -6.604 1.00 65.56 80 ASN A CA 1
ATOM 581 C C . ASN A 1 80 ? -1.326 11.193 -5.552 1.00 65.56 80 ASN A C 1
ATOM 583 O O . ASN A 1 80 ? -1.982 10.150 -5.612 1.00 65.56 80 ASN A O 1
ATOM 587 N N . VAL A 1 81 ? -1.639 12.155 -4.676 1.00 81.56 81 VAL A N 1
ATOM 588 C CA . VAL A 1 81 ? -2.911 12.129 -3.920 1.00 81.56 81 VAL A CA 1
ATOM 589 C C . VAL A 1 81 ? -4.108 12.035 -4.875 1.00 81.56 81 VAL A C 1
ATOM 591 O O . VAL A 1 81 ? -5.018 11.242 -4.645 1.00 81.56 81 VAL A O 1
ATOM 594 N N . GLN A 1 82 ? -4.078 12.758 -5.999 1.00 82.94 82 GLN A N 1
ATOM 595 C CA . GLN A 1 82 ? -5.149 12.711 -6.997 1.00 82.94 82 GLN A CA 1
ATOM 596 C C . GLN A 1 82 ? -5.334 11.310 -7.602 1.00 82.94 82 GLN A C 1
ATOM 598 O O . GLN A 1 82 ? -6.475 10.881 -7.801 1.00 82.94 82 GLN A O 1
ATOM 603 N N . ALA A 1 83 ? -4.246 10.571 -7.857 1.00 80.88 83 ALA A N 1
ATOM 604 C CA . ALA A 1 83 ? -4.360 9.183 -8.294 1.00 80.88 83 ALA A CA 1
ATOM 605 C C . ALA A 1 83 ? -5.006 8.315 -7.219 1.00 80.88 83 ALA A C 1
ATOM 607 O O . ALA A 1 83 ? -5.882 7.536 -7.564 1.00 80.88 83 ALA A O 1
ATOM 608 N N . LEU A 1 84 ? -4.661 8.469 -5.934 1.00 89.50 84 LEU A N 1
ATOM 609 C CA . LEU A 1 84 ? -5.353 7.724 -4.874 1.00 89.50 84 LEU A CA 1
ATOM 610 C C . LEU A 1 84 ? -6.849 8.063 -4.820 1.00 89.50 84 LEU A C 1
ATOM 612 O O . LEU A 1 84 ? -7.679 7.158 -4.769 1.00 89.50 84 LEU A O 1
ATOM 616 N N . LEU A 1 85 ? -7.201 9.351 -4.887 1.00 91.75 85 LEU A N 1
ATOM 617 C CA . LEU A 1 85 ? -8.589 9.832 -4.821 1.00 91.75 85 LEU A CA 1
ATOM 618 C C . LEU A 1 85 ? -9.465 9.332 -5.979 1.00 91.75 85 LEU A C 1
ATOM 620 O O . LEU A 1 85 ? -10.692 9.259 -5.833 1.00 91.75 85 LEU A O 1
ATOM 624 N N . THR A 1 86 ? -8.852 9.010 -7.118 1.00 91.12 86 THR A N 1
ATOM 625 C CA . THR A 1 86 ? -9.527 8.530 -8.335 1.00 91.12 86 THR A CA 1
ATOM 626 C C . THR A 1 86 ? -9.313 7.040 -8.604 1.00 91.12 86 THR A C 1
ATOM 628 O O . THR A 1 86 ? -9.912 6.506 -9.537 1.00 91.12 86 THR A O 1
ATOM 631 N N . ASN A 1 87 ? -8.508 6.343 -7.794 1.00 89.31 87 ASN A N 1
ATOM 632 C CA . ASN A 1 87 ? -8.210 4.932 -8.002 1.00 89.31 87 ASN A CA 1
ATOM 633 C C . ASN A 1 87 ? -9.435 4.065 -7.649 1.00 89.31 87 ASN A C 1
ATOM 635 O O . ASN A 1 87 ? -9.828 4.023 -6.481 1.00 89.31 87 ASN A O 1
ATOM 639 N N . PRO A 1 88 ? -10.012 3.311 -8.604 1.00 94.19 88 PRO A N 1
ATOM 640 C CA . PRO A 1 88 ? -11.188 2.479 -8.341 1.00 94.19 88 PRO A CA 1
ATOM 641 C C . PRO A 1 88 ? -10.902 1.289 -7.413 1.00 94.19 88 PRO A C 1
ATOM 643 O O . PRO A 1 88 ? -11.836 0.674 -6.906 1.00 94.19 88 PRO A O 1
ATOM 646 N N . ARG A 1 89 ? -9.627 0.954 -7.175 1.00 94.38 89 ARG A N 1
ATOM 647 C CA . ARG A 1 89 ? -9.205 -0.085 -6.226 1.00 94.38 89 ARG A CA 1
ATOM 648 C C . ARG A 1 89 ? -9.074 0.429 -4.794 1.00 94.38 89 ARG A C 1
ATOM 650 O O . ARG A 1 89 ? -8.740 -0.353 -3.913 1.00 94.38 89 ARG A O 1
ATOM 657 N N . LEU A 1 90 ? -9.336 1.710 -4.539 1.00 96.44 90 LEU A N 1
ATOM 658 C CA . LEU A 1 90 ? -9.365 2.268 -3.192 1.00 96.44 90 LEU A CA 1
ATOM 659 C C . LEU A 1 90 ? -10.788 2.651 -2.796 1.00 96.44 90 LEU A C 1
ATOM 661 O O . LEU A 1 90 ? -11.395 3.566 -3.354 1.00 96.44 90 LEU A O 1
ATOM 665 N N . VAL A 1 91 ? -11.309 1.972 -1.778 1.00 98.00 91 VAL A N 1
ATOM 666 C CA . VAL A 1 91 ? -12.581 2.325 -1.149 1.00 98.00 91 VAL A CA 1
ATOM 667 C C . VAL A 1 91 ? -12.288 3.307 -0.020 1.00 98.00 91 VAL A C 1
ATOM 669 O O . VAL A 1 91 ? -11.823 2.926 1.055 1.00 98.00 91 VAL A O 1
ATOM 672 N N . LEU A 1 92 ? -12.538 4.589 -0.295 1.00 96.75 92 LEU A N 1
ATOM 673 C CA . LEU A 1 92 ? -12.233 5.709 0.596 1.00 96.75 92 LEU A CA 1
ATOM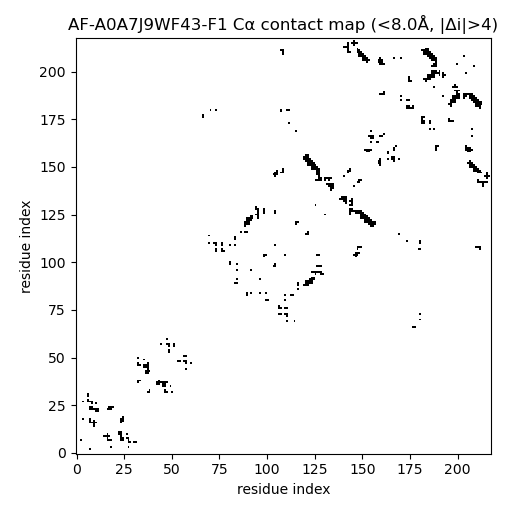 674 C C . LEU A 1 92 ? -13.521 6.359 1.108 1.00 96.75 92 LEU A C 1
ATOM 676 O O . LEU A 1 92 ? -14.353 6.812 0.315 1.00 96.75 92 LEU A O 1
ATOM 680 N N . SER A 1 93 ? -13.661 6.463 2.430 1.00 94.94 93 SER A N 1
ATOM 681 C CA . SER A 1 93 ? -14.734 7.256 3.042 1.00 94.94 93 SER A CA 1
ATOM 682 C C . SER A 1 93 ? -14.518 8.762 2.800 1.00 94.94 93 SER A C 1
ATOM 684 O O . SER A 1 93 ? -13.381 9.187 2.570 1.00 94.94 93 SER A O 1
ATOM 686 N N . PRO A 1 94 ? -15.559 9.614 2.910 1.00 96.31 94 PRO A N 1
ATOM 687 C CA . PRO A 1 94 ? -15.394 11.068 2.807 1.00 96.31 94 PRO A CA 1
ATOM 688 C C . PRO A 1 94 ? -14.364 11.639 3.792 1.00 96.31 94 PRO A C 1
ATOM 690 O O . PRO A 1 94 ? -13.637 12.568 3.460 1.00 96.31 94 PRO A O 1
ATOM 693 N N . ARG A 1 95 ? -14.255 11.046 4.989 1.00 95.88 95 ARG A N 1
ATOM 694 C CA . ARG A 1 95 ? -13.255 11.424 5.997 1.00 95.88 95 ARG A CA 1
ATOM 695 C C . ARG A 1 95 ? -11.834 11.135 5.517 1.00 95.88 95 ARG A C 1
ATOM 697 O O . ARG A 1 95 ? -10.983 12.012 5.592 1.00 95.88 95 ARG A O 1
ATOM 704 N N . VAL A 1 96 ? -11.597 9.927 5.008 1.00 97.06 96 VAL A N 1
ATOM 705 C CA . VAL A 1 96 ? -10.290 9.519 4.475 1.00 97.06 96 VAL A CA 1
ATOM 706 C C . VAL A 1 96 ? -9.907 10.359 3.253 1.00 97.06 96 VAL A C 1
ATOM 708 O O . VAL A 1 96 ? -8.753 10.757 3.123 1.00 97.06 96 VAL A O 1
ATOM 711 N N . ARG A 1 97 ? -10.875 10.685 2.384 1.00 96.44 97 ARG A N 1
ATOM 712 C CA . ARG A 1 97 ? -10.664 11.616 1.263 1.00 96.44 97 ARG A CA 1
ATOM 713 C C . ARG A 1 97 ? -10.214 12.993 1.751 1.00 96.44 97 ARG A C 1
ATOM 715 O O . ARG A 1 97 ? -9.182 13.469 1.294 1.00 96.44 97 ARG A O 1
ATOM 722 N N . GLY A 1 98 ? -10.915 13.572 2.728 1.00 96.06 98 GLY A N 1
ATOM 723 C CA . GLY A 1 98 ? -10.545 14.868 3.304 1.00 96.06 98 GLY A CA 1
ATOM 724 C C . GLY A 1 98 ? -9.168 14.865 3.978 1.00 96.06 98 GLY A C 1
ATOM 725 O O . GLY A 1 98 ? -8.422 15.835 3.864 1.00 96.06 98 GLY A O 1
ATOM 726 N N . ASP A 1 99 ? -8.790 13.763 4.632 1.00 95.94 99 ASP A N 1
ATOM 727 C CA . ASP A 1 99 ? -7.445 13.600 5.192 1.00 95.94 99 ASP A CA 1
ATOM 728 C C . ASP A 1 99 ? -6.366 13.633 4.096 1.00 95.94 99 ASP A C 1
ATOM 730 O O . ASP A 1 99 ? -5.386 14.364 4.236 1.00 95.94 99 ASP A O 1
ATOM 734 N N . LEU A 1 100 ? -6.559 12.912 2.986 1.00 93.00 100 LEU A N 1
ATOM 735 C CA . LEU A 1 100 ? -5.640 12.942 1.840 1.00 93.00 100 LEU A CA 1
ATOM 736 C C . LEU A 1 100 ? -5.563 14.337 1.198 1.00 93.00 100 LEU A C 1
ATOM 738 O O . LEU A 1 100 ? -4.471 14.843 0.947 1.00 93.00 100 LEU A O 1
ATOM 742 N N . GLU A 1 101 ? -6.713 14.977 0.977 1.00 92.62 101 GLU A N 1
ATOM 743 C CA . GLU A 1 101 ? -6.822 16.317 0.380 1.00 92.62 101 GLU A CA 1
ATOM 744 C C . GLU A 1 101 ? -6.184 17.410 1.250 1.00 92.62 101 GLU A C 1
ATOM 746 O O . GLU A 1 101 ? -5.746 18.434 0.729 1.00 92.62 101 GLU A O 1
ATOM 751 N N . SER A 1 102 ? -6.076 17.192 2.565 1.00 91.00 102 SER A N 1
ATOM 752 C CA . SER A 1 102 ? -5.450 18.151 3.483 1.00 91.00 102 SER A CA 1
ATOM 753 C C . SER A 1 102 ? -3.946 18.338 3.259 1.00 91.00 102 SER A C 1
ATOM 755 O O . SER A 1 102 ? -3.381 19.324 3.732 1.00 91.00 102 SER A O 1
ATOM 757 N N . GLY A 1 103 ? -3.285 17.386 2.589 1.00 87.25 103 GLY A N 1
ATOM 758 C CA . GLY A 1 103 ? -1.831 17.382 2.414 1.00 87.25 103 GLY A CA 1
ATOM 759 C C . GLY A 1 103 ? -1.040 17.093 3.698 1.00 87.25 103 GLY A C 1
ATOM 760 O O . GLY A 1 103 ? 0.172 17.289 3.718 1.00 87.25 103 GLY A O 1
ATOM 761 N N . LEU A 1 104 ? -1.704 16.641 4.769 1.00 89.25 104 LEU A N 1
ATOM 762 C CA . LEU A 1 104 ? -1.089 16.355 6.075 1.00 89.25 104 LEU A CA 1
ATOM 763 C C . LEU A 1 104 ? -0.730 14.874 6.279 1.00 89.25 104 LEU A C 1
ATOM 765 O O . LEU A 1 104 ? -0.343 14.492 7.382 1.00 89.25 104 LEU A O 1
ATOM 769 N N . ILE A 1 105 ? -0.900 14.033 5.257 1.00 91.25 105 ILE A N 1
ATOM 770 C CA . ILE A 1 105 ? -0.573 12.603 5.316 1.00 91.25 105 ILE A CA 1
ATOM 771 C C . ILE A 1 105 ? 0.861 12.389 4.841 1.00 91.25 105 ILE A C 1
ATOM 773 O O . ILE A 1 105 ? 1.265 12.931 3.816 1.00 91.25 105 ILE A O 1
ATOM 777 N N . ASP A 1 106 ? 1.621 11.597 5.597 1.00 89.50 106 ASP A N 1
ATOM 778 C CA . ASP A 1 106 ? 3.007 11.249 5.298 1.00 89.50 106 ASP A CA 1
ATOM 779 C C . ASP A 1 106 ? 3.100 10.589 3.916 1.00 89.50 106 ASP A C 1
ATOM 781 O O . ASP A 1 106 ? 2.378 9.638 3.600 1.00 89.50 106 ASP A O 1
ATOM 785 N N . ASP A 1 107 ? 4.030 11.082 3.104 1.00 86.62 107 ASP A N 1
ATOM 786 C CA . ASP A 1 107 ? 4.287 10.616 1.742 1.00 86.62 107 ASP A CA 1
ATOM 787 C C . ASP A 1 107 ? 4.507 9.093 1.664 1.00 86.62 107 ASP A C 1
ATOM 789 O O . ASP A 1 107 ? 4.130 8.445 0.684 1.00 86.62 107 ASP A O 1
ATOM 793 N N . ARG A 1 108 ? 5.057 8.477 2.718 1.00 89.88 108 ARG A N 1
ATOM 794 C CA . ARG A 1 108 ? 5.258 7.023 2.780 1.00 89.88 108 ARG A CA 1
ATOM 795 C C . ARG A 1 108 ? 3.946 6.263 2.958 1.00 89.88 108 ARG A C 1
ATOM 797 O O . ARG A 1 108 ? 3.795 5.191 2.380 1.00 89.88 108 ARG A O 1
ATOM 804 N N . VAL A 1 109 ? 2.981 6.818 3.697 1.00 93.06 109 VAL A N 1
ATOM 805 C CA . VAL A 1 109 ? 1.627 6.246 3.809 1.00 93.06 109 VAL A CA 1
ATOM 806 C C . VAL A 1 109 ? 0.938 6.297 2.446 1.00 93.06 109 VAL A C 1
ATOM 808 O O . VAL A 1 109 ? 0.410 5.284 1.989 1.00 93.06 109 VAL A O 1
ATOM 811 N N . VAL A 1 110 ? 1.020 7.438 1.750 1.00 90.81 110 VAL A N 1
ATOM 812 C CA . VAL A 1 110 ? 0.497 7.598 0.380 1.00 90.81 110 VAL A CA 1
ATOM 813 C C . VAL A 1 110 ? 1.122 6.564 -0.566 1.00 90.81 110 VAL A C 1
ATOM 815 O O . VAL A 1 110 ? 0.406 5.886 -1.306 1.00 90.81 110 VAL A O 1
ATOM 818 N N . ALA A 1 111 ? 2.444 6.384 -0.506 1.00 86.06 111 ALA A N 1
ATOM 819 C CA . ALA A 1 111 ? 3.168 5.423 -1.335 1.00 86.06 111 ALA A CA 1
ATOM 820 C C . ALA A 1 111 ? 2.791 3.959 -1.037 1.00 86.06 111 ALA A C 1
ATOM 822 O O . ALA A 1 111 ? 2.616 3.170 -1.969 1.00 86.06 111 ALA A O 1
ATOM 823 N N . VAL A 1 112 ? 2.620 3.591 0.238 1.00 90.81 112 VAL A N 1
ATOM 824 C CA . VAL A 1 112 ? 2.156 2.248 0.626 1.00 90.81 112 VAL A CA 1
ATOM 825 C C . VAL A 1 112 ? 0.753 1.985 0.086 1.00 90.81 112 VAL A C 1
ATOM 827 O O . VAL A 1 112 ? 0.531 0.939 -0.523 1.00 90.81 112 VAL A O 1
ATOM 830 N N . LEU A 1 113 ? -0.176 2.936 0.225 1.00 93.56 113 LEU A N 1
ATOM 831 C CA . LEU A 1 113 ? -1.534 2.796 -0.312 1.00 93.56 113 LEU A CA 1
ATOM 832 C C . LEU A 1 113 ? -1.537 2.678 -1.841 1.00 93.56 113 LEU A C 1
ATOM 834 O O . LEU A 1 113 ? -2.258 1.841 -2.386 1.00 93.56 113 LEU A O 1
ATOM 838 N N . ALA A 1 114 ? -0.700 3.454 -2.537 1.00 88.25 114 ALA A N 1
ATOM 839 C CA . ALA A 1 114 ? -0.515 3.321 -3.981 1.00 88.25 114 ALA A CA 1
ATOM 840 C C . ALA A 1 114 ? -0.005 1.921 -4.361 1.00 88.25 114 ALA A C 1
ATOM 842 O O . ALA A 1 114 ? -0.545 1.293 -5.273 1.00 88.25 114 ALA A O 1
ATOM 843 N N . GLY A 1 115 ? 1.016 1.421 -3.659 1.00 85.38 115 GLY A N 1
ATOM 844 C CA . GLY A 1 115 ? 1.606 0.107 -3.918 1.00 85.38 115 GLY A CA 1
ATOM 845 C C . GLY A 1 115 ? 0.649 -1.052 -3.629 1.00 85.38 115 GLY A C 1
ATOM 846 O O . GLY A 1 115 ? 0.595 -2.006 -4.410 1.00 85.38 115 GLY A O 1
ATOM 847 N N . LEU A 1 116 ? -0.161 -0.943 -2.572 1.00 90.88 116 LEU A N 1
ATOM 848 C CA . LEU A 1 116 ? -1.240 -1.889 -2.291 1.00 90.88 116 LEU A CA 1
ATOM 849 C C . LEU A 1 116 ? -2.298 -1.870 -3.397 1.00 90.88 116 LEU A C 1
ATOM 851 O O . LEU A 1 116 ? -2.670 -2.931 -3.893 1.00 90.88 116 LEU A O 1
ATOM 855 N N . ALA A 1 117 ? -2.730 -0.687 -3.843 1.00 90.19 117 ALA A N 1
ATOM 856 C CA . ALA A 1 117 ? -3.760 -0.543 -4.872 1.00 90.19 117 ALA A CA 1
ATOM 857 C C . ALA A 1 117 ? -3.334 -1.091 -6.251 1.00 90.19 117 ALA A C 1
ATOM 859 O O . ALA A 1 117 ? -4.182 -1.396 -7.088 1.00 90.19 117 ALA A O 1
ATOM 860 N N . GLN A 1 118 ? -2.035 -1.276 -6.507 1.00 82.25 118 GLN A N 1
ATOM 861 C CA . GLN A 1 118 ? -1.564 -1.982 -7.709 1.00 82.25 118 GLN A CA 1
ATOM 862 C C . GLN A 1 118 ? -1.879 -3.487 -7.671 1.00 82.25 118 GLN A C 1
ATOM 864 O O . GLN A 1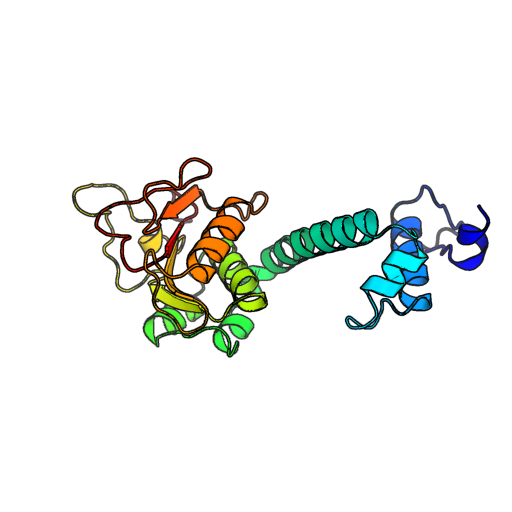 118 ? -2.042 -4.110 -8.722 1.00 82.25 118 GLN A O 1
ATOM 869 N N . ARG A 1 119 ? -1.994 -4.073 -6.475 1.00 85.50 119 ARG A N 1
ATOM 870 C CA . ARG A 1 119 ? -2.136 -5.522 -6.251 1.00 85.50 119 ARG A CA 1
ATOM 871 C C . ARG A 1 119 ? -3.536 -5.921 -5.801 1.00 85.50 119 ARG A C 1
ATOM 873 O O . ARG A 1 119 ? -4.048 -6.930 -6.268 1.00 85.50 119 ARG A O 1
ATOM 880 N N . HIS A 1 120 ? -4.150 -5.094 -4.963 1.00 94.19 120 HIS A N 1
ATOM 881 C CA . HIS A 1 120 ? -5.385 -5.406 -4.260 1.00 94.19 120 HIS A CA 1
ATOM 882 C C . HIS A 1 120 ? -6.416 -4.288 -4.396 1.00 94.19 120 HIS A C 1
ATOM 884 O O . HIS A 1 120 ? -6.073 -3.126 -4.626 1.00 94.19 120 HIS A O 1
ATOM 890 N N . THR A 1 121 ? -7.686 -4.637 -4.200 1.00 97.88 121 THR A N 1
ATOM 891 C CA . THR A 1 121 ? -8.707 -3.646 -3.827 1.00 97.88 121 THR A CA 1
ATOM 892 C C . THR A 1 121 ? -8.651 -3.448 -2.319 1.00 97.88 121 THR A C 1
ATOM 894 O O . THR A 1 121 ? -8.697 -4.425 -1.583 1.00 97.88 121 THR A O 1
ATOM 897 N N . VAL A 1 122 ? -8.534 -2.212 -1.841 1.00 98.19 122 VAL A N 1
ATOM 898 C CA . VAL A 1 122 ? -8.282 -1.910 -0.428 1.00 98.19 122 VAL A CA 1
ATOM 899 C C . VAL A 1 122 ? -9.301 -0.913 0.109 1.00 98.19 122 VAL A C 1
ATOM 901 O O . VAL A 1 122 ? -9.531 0.144 -0.480 1.00 98.19 122 VAL A O 1
ATOM 904 N N . GLY A 1 123 ? -9.909 -1.244 1.246 1.00 98.50 123 GLY A N 1
ATOM 905 C CA . GLY A 1 123 ? -10.754 -0.338 2.017 1.00 98.50 123 GLY A CA 1
ATOM 906 C C . GLY A 1 123 ? -9.974 0.326 3.135 1.00 98.50 123 GLY A C 1
ATOM 907 O O . GLY A 1 123 ? -9.515 -0.357 4.046 1.00 98.50 123 GLY A O 1
ATOM 908 N N . VAL A 1 124 ? -9.871 1.653 3.092 1.00 98.06 124 VAL A N 1
ATOM 909 C CA . VAL A 1 124 ? -9.175 2.447 4.115 1.00 98.06 124 VAL A CA 1
ATOM 910 C C . VAL A 1 124 ? -10.208 3.017 5.085 1.00 98.06 124 VAL A C 1
ATOM 912 O O . VAL A 1 124 ? -11.165 3.673 4.661 1.00 98.06 124 VAL A O 1
ATOM 915 N N . SER A 1 125 ? -10.044 2.753 6.381 1.00 95.12 125 SER A N 1
ATOM 916 C CA . SER A 1 125 ? -10.972 3.206 7.425 1.00 95.12 125 SER A CA 1
ATOM 917 C C . SER A 1 125 ? -10.529 4.531 8.043 1.00 95.12 125 SER A C 1
ATOM 919 O O . SER A 1 125 ? -11.340 5.456 8.144 1.00 95.12 125 SER A O 1
ATOM 921 N N . VAL A 1 126 ? -9.254 4.645 8.421 1.00 96.31 126 VAL A N 1
ATOM 922 C CA . VAL A 1 126 ? -8.709 5.791 9.163 1.00 96.31 126 VAL A CA 1
ATOM 923 C C . VAL A 1 126 ? -7.330 6.157 8.624 1.00 96.31 126 VAL A C 1
ATOM 925 O O . VAL A 1 126 ? -6.507 5.280 8.387 1.00 96.31 126 VAL A O 1
ATOM 928 N N . LEU A 1 127 ? -7.067 7.457 8.451 1.00 96.00 127 LEU A N 1
ATOM 929 C CA . LEU A 1 127 ? -5.720 7.988 8.212 1.00 96.00 127 LEU A CA 1
ATOM 930 C C . LEU A 1 127 ? -5.285 8.867 9.380 1.00 96.00 127 LEU A C 1
ATOM 932 O O . LEU A 1 127 ? -4.385 8.497 10.130 1.00 96.00 127 LEU A O 1
ATOM 936 N N . ARG A 1 128 ? -5.963 10.001 9.580 1.00 94.12 128 ARG A N 1
ATOM 937 C CA . ARG A 1 128 ? -5.626 10.961 10.636 1.00 94.12 128 ARG A CA 1
ATOM 938 C C . ARG A 1 128 ? -6.830 11.384 11.453 1.00 94.12 128 ARG A C 1
ATOM 940 O O . ARG A 1 128 ? -6.831 11.270 12.680 1.00 94.12 128 ARG A O 1
ATOM 947 N N . SER A 1 129 ? -7.858 11.885 10.784 1.00 90.25 129 SER A N 1
ATOM 948 C CA . SER A 1 129 ? -9.092 12.297 11.434 1.00 90.25 129 SER A CA 1
ATOM 949 C C . SER A 1 129 ? -9.890 11.072 11.871 1.00 90.25 129 SER A C 1
ATOM 951 O O . SER A 1 129 ? -9.903 10.048 11.196 1.00 90.25 129 SER A O 1
ATOM 953 N N . GLY A 1 130 ? -10.635 11.191 12.971 1.00 82.44 130 GLY A N 1
ATOM 954 C CA . GLY A 1 130 ? -11.438 10.084 13.512 1.00 82.44 130 GLY A CA 1
ATOM 955 C C . GLY A 1 130 ? -10.704 9.193 14.517 1.00 82.44 130 GLY A C 1
ATOM 956 O O . GLY A 1 130 ? -11.308 8.253 15.017 1.00 82.44 130 GLY A O 1
ATOM 957 N N . HIS A 1 131 ? -9.456 9.526 14.864 1.00 83.19 131 HIS A N 1
ATOM 958 C CA . HIS A 1 131 ? -8.683 8.854 15.907 1.00 83.19 131 HIS A CA 1
ATOM 959 C C . HIS A 1 131 ? -8.273 9.831 17.025 1.00 83.19 131 HIS A C 1
ATOM 961 O O . HIS A 1 131 ? -8.014 11.012 16.785 1.00 83.19 131 HIS A O 1
ATOM 967 N N . SER A 1 132 ? -8.188 9.338 18.263 1.00 88.62 132 SER A N 1
ATOM 968 C CA . SER A 1 132 ? -7.698 10.102 19.418 1.00 88.62 132 SER A CA 1
ATOM 969 C C . SER A 1 132 ? -6.213 10.460 19.289 1.00 88.62 132 SER A C 1
ATOM 971 O O . SER A 1 132 ? -5.428 9.708 18.707 1.00 88.62 132 SER A O 1
ATOM 973 N N . LYS A 1 133 ? -5.800 11.583 19.895 1.00 90.50 133 LYS A N 1
ATOM 974 C CA . LYS A 1 133 ? -4.394 12.029 19.899 1.00 90.50 133 LYS A CA 1
ATOM 975 C C . LYS A 1 133 ? -3.447 11.003 20.522 1.00 90.50 133 LYS A C 1
ATOM 977 O O . LYS A 1 133 ? -2.339 10.821 20.027 1.00 90.50 133 LYS A O 1
ATOM 982 N N . TYR A 1 134 ? -3.866 10.371 21.614 1.00 91.44 134 TYR A N 1
ATOM 983 C CA . TYR A 1 134 ? -3.048 9.414 22.351 1.00 91.44 134 TYR A CA 1
ATOM 984 C C . TYR A 1 134 ? -3.502 7.982 22.090 1.00 91.44 134 TYR A C 1
ATOM 986 O O . TYR A 1 134 ? -4.697 7.723 21.931 1.00 91.44 134 TYR A O 1
ATOM 994 N N . VAL A 1 135 ? -2.541 7.060 22.076 1.00 86.50 135 VAL A N 1
ATOM 995 C CA . VAL A 1 135 ? -2.815 5.620 22.063 1.00 86.50 135 VAL A CA 1
ATOM 996 C C . VAL A 1 135 ? -3.516 5.245 23.368 1.00 86.50 135 VAL A C 1
ATOM 998 O O . VAL A 1 135 ? -3.106 5.700 24.440 1.00 86.50 135 VAL A O 1
ATOM 1001 N N . ALA A 1 136 ? -4.577 4.439 23.272 1.00 87.31 136 ALA A N 1
ATOM 1002 C CA . ALA A 1 136 ? -5.457 4.106 24.389 1.00 87.31 136 ALA A CA 1
ATOM 1003 C C . ALA A 1 136 ? -4.673 3.640 25.629 1.00 87.31 136 ALA A C 1
ATOM 1005 O O . ALA A 1 136 ? -3.813 2.769 25.546 1.00 87.31 136 ALA A O 1
ATOM 1006 N N . GLY A 1 137 ? -4.960 4.251 26.782 1.00 88.44 137 GLY A N 1
ATOM 1007 C CA . GLY A 1 137 ? -4.290 3.928 28.047 1.00 88.44 137 GLY A CA 1
ATOM 1008 C C . GLY A 1 137 ? -2.853 4.452 28.184 1.00 88.44 137 GLY A C 1
ATOM 1009 O O . GLY A 1 137 ? -2.181 4.100 29.149 1.00 88.44 137 GLY A O 1
ATOM 1010 N N . THR A 1 138 ? -2.367 5.293 27.263 1.00 87.88 138 THR A N 1
ATOM 1011 C CA . THR A 1 138 ? -0.996 5.833 27.292 1.00 87.88 138 THR A CA 1
ATOM 1012 C C . THR A 1 138 ? -0.960 7.349 27.055 1.00 87.88 138 THR A C 1
ATOM 1014 O O . THR A 1 138 ? -1.951 7.958 26.662 1.00 87.88 138 THR A O 1
ATOM 1017 N N . SER A 1 139 ? 0.209 7.968 27.249 1.00 90.38 139 SER A N 1
ATOM 1018 C CA . SER A 1 139 ? 0.509 9.349 26.828 1.00 90.38 139 SER A CA 1
ATOM 1019 C C . SER A 1 139 ? 1.240 9.425 25.479 1.00 90.38 139 SER A C 1
ATOM 1021 O O . SER A 1 139 ? 1.650 10.506 25.048 1.00 90.38 139 SER A O 1
ATOM 1023 N N . ARG A 1 140 ? 1.422 8.286 24.798 1.00 88.75 140 ARG A N 1
ATOM 1024 C CA . ARG A 1 140 ? 2.111 8.215 23.508 1.00 88.75 140 ARG A CA 1
ATOM 1025 C C . ARG A 1 140 ? 1.204 8.779 22.421 1.00 88.75 140 ARG A C 1
ATOM 1027 O O . ARG A 1 140 ? 0.066 8.338 22.276 1.00 88.75 140 ARG A O 1
ATOM 1034 N N . VAL A 1 141 ? 1.703 9.756 21.663 1.00 90.38 141 VAL A N 1
ATOM 1035 C CA . VAL A 1 141 ? 0.979 10.309 20.509 1.00 90.38 141 VAL A CA 1
ATOM 1036 C C . VAL A 1 141 ? 0.833 9.221 19.443 1.00 90.38 141 VAL A C 1
ATOM 1038 O O . VAL A 1 141 ? 1.796 8.518 19.143 1.00 90.38 141 VAL A O 1
ATOM 1041 N N . SER A 1 142 ? -0.378 9.066 18.913 1.00 90.94 142 SER A N 1
ATOM 1042 C CA . SER A 1 142 ? -0.691 8.090 17.867 1.00 90.94 142 SER A CA 1
ATOM 1043 C C . SER A 1 142 ? -0.104 8.516 16.520 1.00 90.94 142 SER A C 1
ATOM 1045 O O . SER A 1 142 ? -0.167 9.693 16.158 1.00 90.94 142 SER A O 1
ATOM 1047 N N . ASN A 1 143 ? 0.387 7.552 15.738 1.00 93.62 143 ASN A N 1
ATOM 1048 C CA . ASN A 1 143 ? 0.832 7.795 14.365 1.00 93.62 143 ASN A CA 1
ATOM 1049 C C . ASN A 1 143 ? -0.304 8.347 13.488 1.00 93.62 143 ASN A C 1
ATOM 1051 O O . ASN A 1 143 ? -0.044 9.199 12.639 1.00 93.62 143 ASN A O 1
ATOM 1055 N N . HIS A 1 144 ? -1.564 7.971 13.747 1.00 94.56 144 HIS A N 1
ATOM 1056 C CA . HIS A 1 144 ? -2.715 8.564 13.057 1.00 94.56 144 HIS A CA 1
ATOM 1057 C C . HIS A 1 144 ? -2.795 10.071 13.291 1.00 94.56 144 HIS A C 1
ATOM 1059 O O . HIS A 1 144 ? -2.912 10.837 12.342 1.00 94.56 144 HIS A O 1
ATOM 1065 N N . TRP A 1 145 ? -2.637 10.532 14.536 1.00 92.81 145 TRP A N 1
ATOM 1066 C CA . TRP A 1 145 ? -2.671 11.966 14.853 1.00 92.81 145 TRP A CA 1
ATOM 1067 C C . TRP A 1 145 ? -1.625 12.766 14.056 1.00 92.81 145 TRP A C 1
ATOM 1069 O O . TRP A 1 145 ? -1.881 13.894 13.619 1.00 92.81 145 TRP A O 1
ATOM 1079 N N . CYS A 1 146 ? -0.466 12.147 13.839 1.00 91.75 146 CYS A N 1
ATOM 1080 C CA . CYS A 1 146 ? 0.647 12.689 13.073 1.00 91.75 146 CYS A CA 1
ATOM 1081 C C . CYS A 1 146 ? 0.497 12.565 11.545 1.00 91.75 146 CYS A C 1
ATOM 1083 O O . CYS A 1 146 ? 1.386 13.027 10.837 1.00 91.75 146 CYS A O 1
ATOM 1085 N N . GLY A 1 147 ? -0.564 11.931 11.030 1.00 93.44 147 GLY A N 1
ATOM 1086 C CA . GLY A 1 147 ? -0.709 11.636 9.598 1.00 93.44 147 GLY A CA 1
ATOM 1087 C C . GLY A 1 147 ? 0.232 10.537 9.088 1.00 93.44 147 GLY A C 1
ATOM 1088 O O . GLY A 1 147 ? 0.451 10.425 7.889 1.00 93.44 147 GLY A O 1
ATOM 1089 N N . GLN A 1 148 ? 0.799 9.729 9.985 1.00 94.50 148 GLN A N 1
ATOM 1090 C CA . GLN A 1 148 ? 1.837 8.729 9.701 1.00 94.50 148 GLN A CA 1
ATOM 1091 C C . GLN A 1 148 ? 1.322 7.289 9.727 1.00 94.50 148 GLN A C 1
ATOM 1093 O O . GLN A 1 148 ? 2.131 6.359 9.792 1.00 94.50 148 GLN A O 1
ATOM 1098 N N . ALA A 1 149 ? 0.003 7.099 9.718 1.00 95.88 149 ALA A N 1
ATOM 1099 C CA . ALA A 1 149 ? -0.600 5.780 9.736 1.00 95.88 149 ALA A CA 1
ATOM 1100 C C . ALA A 1 149 ? -1.837 5.667 8.849 1.00 95.88 149 ALA A C 1
ATOM 1102 O O . ALA A 1 149 ? -2.463 6.667 8.490 1.00 95.88 149 ALA A O 1
ATOM 1103 N N . ALA A 1 150 ? -2.180 4.425 8.527 1.00 97.25 150 ALA A N 1
ATOM 1104 C CA . ALA A 1 150 ? -3.429 4.057 7.888 1.00 97.25 150 ALA A CA 1
ATOM 1105 C C . ALA A 1 150 ? -3.970 2.759 8.491 1.00 97.25 150 ALA A C 1
ATOM 1107 O O . ALA A 1 150 ? -3.209 1.822 8.725 1.00 97.25 150 ALA A O 1
ATOM 1108 N N . ASP A 1 151 ? -5.287 2.706 8.665 1.00 97.94 151 ASP A N 1
ATOM 1109 C CA . ASP A 1 151 ? -6.007 1.480 8.987 1.00 97.94 151 ASP A CA 1
ATOM 1110 C C . ASP A 1 151 ? -6.761 0.995 7.749 1.00 97.94 151 ASP A C 1
ATOM 1112 O O . ASP A 1 151 ? -7.433 1.762 7.045 1.00 97.94 151 ASP A O 1
ATOM 1116 N N . ILE A 1 152 ? -6.634 -0.298 7.475 1.00 98.56 152 ILE A N 1
ATOM 1117 C CA . ILE A 1 152 ? -7.192 -0.978 6.311 1.00 98.56 152 ILE A CA 1
ATOM 1118 C C . ILE A 1 152 ? -8.165 -2.043 6.805 1.00 98.56 152 ILE A C 1
ATOM 1120 O O . ILE A 1 152 ? -7.750 -3.047 7.375 1.00 98.56 152 ILE A O 1
ATOM 1124 N N . TRP A 1 153 ? -9.457 -1.846 6.565 1.00 98.44 153 TRP A N 1
ATOM 1125 C CA . TRP A 1 153 ? -10.514 -2.743 7.049 1.00 98.44 153 TRP A CA 1
ATOM 1126 C C . TRP A 1 153 ? -10.887 -3.840 6.042 1.00 98.44 153 TRP A C 1
ATOM 1128 O O . TRP A 1 153 ? -11.557 -4.809 6.395 1.00 98.44 153 TRP A O 1
ATOM 1138 N N . MET A 1 154 ? -10.482 -3.702 4.775 1.00 98.56 154 MET A N 1
ATOM 1139 C CA . MET A 1 154 ? -10.848 -4.632 3.702 1.00 98.56 154 MET A CA 1
ATOM 1140 C C . MET A 1 154 ? -9.736 -4.773 2.669 1.00 98.56 154 MET A C 1
ATOM 1142 O O . MET A 1 154 ? -9.091 -3.791 2.299 1.00 98.56 154 MET A O 1
ATOM 1146 N N . VAL A 1 155 ? -9.546 -6.007 2.201 1.00 98.56 155 VAL A N 1
ATOM 1147 C CA . VAL A 1 155 ? -8.628 -6.372 1.118 1.00 98.56 155 VAL A CA 1
ATOM 1148 C C . VAL A 1 155 ? -9.346 -7.350 0.188 1.00 98.56 155 VAL A C 1
ATOM 1150 O O . VAL A 1 155 ? -9.931 -8.333 0.645 1.00 98.56 155 VAL A O 1
ATOM 1153 N N . ASP A 1 156 ? -9.324 -7.054 -1.110 1.00 97.75 156 ASP A N 1
ATOM 1154 C CA . ASP A 1 156 ? -9.965 -7.794 -2.204 1.00 97.75 156 ASP A CA 1
ATOM 1155 C C . ASP A 1 156 ? -11.458 -8.071 -1.984 1.00 97.75 156 ASP A C 1
ATOM 1157 O O . ASP A 1 156 ? -11.973 -9.151 -2.262 1.00 97.75 156 ASP A O 1
ATOM 1161 N N . GLY A 1 157 ? -12.170 -7.060 -1.477 1.00 95.56 157 GLY A N 1
ATOM 1162 C CA . GLY A 1 157 ? -13.617 -7.108 -1.254 1.00 95.56 157 GLY A CA 1
ATOM 1163 C C . GLY A 1 157 ? -14.042 -7.857 0.012 1.00 95.56 157 GLY A C 1
ATOM 1164 O O . GLY A 1 157 ? -15.228 -7.851 0.339 1.00 95.56 157 GLY A O 1
ATOM 1165 N N . ALA A 1 158 ? -13.104 -8.455 0.751 1.00 98.12 158 ALA A N 1
ATOM 1166 C CA . ALA A 1 158 ? -13.364 -9.150 2.007 1.00 98.12 158 ALA A CA 1
ATOM 1167 C C . ALA A 1 158 ? -12.810 -8.371 3.208 1.00 98.12 158 ALA A C 1
ATOM 1169 O O . ALA A 1 158 ? -11.722 -7.793 3.149 1.00 98.12 158 ALA A O 1
ATOM 1170 N N . ALA A 1 159 ? -13.545 -8.386 4.323 1.00 98.50 159 ALA A N 1
ATOM 1171 C CA . ALA A 1 159 ? -13.090 -7.781 5.571 1.00 98.50 159 ALA A CA 1
ATOM 1172 C C . ALA A 1 159 ? -11.755 -8.391 6.032 1.00 98.50 159 ALA A C 1
ATOM 1174 O O . ALA A 1 159 ? -11.478 -9.578 5.804 1.00 98.50 159 ALA A O 1
ATOM 1175 N N . VAL A 1 160 ? -10.924 -7.584 6.684 1.00 98.62 160 VAL A N 1
ATOM 1176 C CA . VAL A 1 160 ? -9.707 -8.071 7.328 1.00 98.62 160 VAL A CA 1
ATOM 1177 C C . VAL A 1 160 ? -10.106 -8.886 8.550 1.00 98.62 160 VAL A C 1
ATOM 1179 O O . VAL A 1 160 ? -10.718 -8.394 9.487 1.00 98.62 160 VAL A O 1
ATOM 1182 N N . THR A 1 161 ? -9.783 -10.171 8.501 1.00 97.50 161 THR A N 1
ATOM 1183 C CA . THR A 1 161 ? -9.998 -11.153 9.567 1.00 97.50 161 THR A CA 1
ATOM 1184 C C . THR A 1 161 ? -8.903 -12.214 9.449 1.00 97.50 161 THR A C 1
ATOM 1186 O O . THR A 1 161 ? -8.289 -12.317 8.378 1.00 97.50 161 THR A O 1
ATOM 1189 N N . PRO A 1 162 ? -8.690 -13.076 10.462 1.00 96.38 162 PRO A N 1
ATOM 1190 C CA . PRO A 1 162 ? -7.725 -14.168 10.355 1.00 96.38 162 PRO A CA 1
ATOM 1191 C C . PRO A 1 162 ? -7.930 -15.105 9.149 1.00 96.38 162 PRO A C 1
ATOM 1193 O O . PRO A 1 162 ? -6.977 -15.750 8.717 1.00 96.38 162 PRO A O 1
ATOM 1196 N N . GLY A 1 163 ? -9.150 -15.180 8.599 1.00 96.06 163 GLY A N 1
ATOM 1197 C CA . GLY A 1 163 ? -9.483 -15.999 7.428 1.00 96.06 163 GLY A CA 1
ATOM 1198 C C . GLY A 1 163 ? -9.195 -15.346 6.070 1.00 96.06 163 GLY A C 1
ATOM 1199 O O . GLY A 1 163 ? -9.339 -16.005 5.041 1.00 96.06 163 GLY A O 1
ATOM 1200 N N . ASN A 1 164 ? -8.799 -14.070 6.028 1.00 97.88 164 ASN A N 1
ATOM 1201 C CA . ASN A 1 164 ? -8.524 -13.361 4.778 1.00 97.88 164 ASN A CA 1
ATOM 1202 C C . ASN A 1 164 ? -7.047 -13.515 4.367 1.00 97.88 164 ASN A C 1
ATOM 1204 O O . ASN A 1 164 ? -6.189 -12.718 4.748 1.00 97.88 164 ASN A O 1
ATOM 1208 N N . ALA A 1 165 ? -6.756 -14.524 3.543 1.00 96.38 165 ALA A N 1
ATOM 1209 C CA . ALA A 1 165 ? -5.399 -14.792 3.054 1.00 96.38 165 ALA A CA 1
ATOM 1210 C C . ALA A 1 165 ? -4.798 -13.636 2.225 1.00 96.38 165 ALA A C 1
ATOM 1212 O O . ALA A 1 165 ? -3.587 -13.432 2.253 1.00 96.38 165 ALA A O 1
ATOM 1213 N N . ARG A 1 166 ? -5.623 -12.843 1.523 1.00 97.75 166 ARG A N 1
ATOM 1214 C CA . ARG A 1 166 ? -5.152 -11.673 0.756 1.00 97.75 166 ARG A CA 1
ATOM 1215 C C . ARG A 1 166 ? -4.746 -10.520 1.664 1.00 97.75 166 ARG A C 1
ATOM 1217 O O . ARG A 1 166 ? -3.743 -9.864 1.410 1.00 97.75 166 ARG A O 1
ATOM 1224 N N . ALA A 1 167 ? -5.466 -10.315 2.764 1.00 98.12 167 ALA A N 1
ATOM 1225 C CA . ALA A 1 167 ? -5.040 -9.378 3.798 1.00 98.12 167 ALA A CA 1
ATOM 1226 C C . ALA A 1 167 ? -3.725 -9.824 4.461 1.00 98.12 167 ALA A C 1
ATOM 1228 O O . ALA A 1 167 ? -2.862 -8.989 4.729 1.00 98.12 167 ALA A O 1
ATOM 1229 N N . GLN A 1 168 ? -3.530 -11.132 4.665 1.00 97.12 168 GLN A N 1
ATOM 1230 C CA . GLN A 1 168 ? -2.264 -11.655 5.179 1.00 97.12 168 GLN A CA 1
ATOM 1231 C C . GLN A 1 168 ? -1.107 -11.404 4.198 1.00 97.12 168 GLN A C 1
ATOM 1233 O O . GLN A 1 168 ? -0.045 -10.939 4.606 1.00 97.12 168 GLN A O 1
ATOM 1238 N N . GLU A 1 169 ? -1.322 -11.644 2.901 1.00 94.19 169 GLU A N 1
ATOM 1239 C CA . GLU A 1 169 ? -0.364 -11.330 1.832 1.00 94.19 169 GLU A CA 1
ATOM 1240 C C . GLU A 1 169 ? -0.004 -9.835 1.803 1.00 94.19 169 GLU A C 1
ATOM 1242 O O . GLU A 1 169 ? 1.177 -9.485 1.751 1.00 94.19 169 GLU A O 1
ATOM 1247 N N . ALA A 1 170 ? -0.999 -8.950 1.915 1.00 96.19 170 ALA A N 1
ATOM 1248 C CA . ALA A 1 170 ? -0.785 -7.507 1.978 1.00 96.19 170 ALA A CA 1
ATOM 1249 C C . ALA A 1 170 ? 0.066 -7.099 3.195 1.00 96.19 170 ALA A C 1
ATOM 1251 O O . ALA A 1 170 ? 0.986 -6.288 3.059 1.00 96.19 170 ALA A O 1
ATOM 1252 N N . ALA A 1 171 ? -0.194 -7.687 4.368 1.00 97.44 171 ALA A N 1
ATOM 1253 C CA . ALA A 1 171 ? 0.607 -7.461 5.570 1.00 97.44 171 ALA A CA 1
ATOM 1254 C C . ALA A 1 171 ? 2.070 -7.900 5.366 1.00 97.44 171 ALA A C 1
ATOM 1256 O O . ALA A 1 171 ? 2.990 -7.115 5.622 1.00 97.44 171 ALA A O 1
ATOM 1257 N N . VAL A 1 172 ? 2.280 -9.102 4.807 1.00 94.12 172 VAL A N 1
ATOM 1258 C CA . VAL A 1 172 ? 3.608 -9.626 4.436 1.00 94.12 172 VAL A CA 1
ATOM 1259 C C . VAL A 1 172 ? 4.335 -8.662 3.508 1.00 94.12 172 VAL A C 1
ATOM 1261 O O . VAL A 1 172 ? 5.457 -8.250 3.821 1.00 94.12 172 VAL A O 1
ATOM 1264 N N . TRP A 1 173 ? 3.684 -8.238 2.427 1.00 92.25 173 TRP A N 1
ATOM 1265 C CA . TRP A 1 173 ? 4.255 -7.300 1.467 1.00 92.25 173 TRP A CA 1
ATOM 1266 C C . TRP A 1 173 ? 4.694 -5.986 2.128 1.00 92.25 173 TRP A C 1
ATOM 1268 O O . TRP A 1 173 ? 5.835 -5.568 1.927 1.00 92.25 173 TRP A O 1
ATOM 1278 N N . MET A 1 174 ? 3.849 -5.380 2.974 1.00 93.44 174 MET A N 1
ATOM 1279 C CA . MET A 1 174 ? 4.186 -4.135 3.680 1.00 93.44 174 MET A CA 1
ATOM 1280 C C . MET A 1 174 ? 5.438 -4.292 4.553 1.00 93.44 174 MET A C 1
ATOM 1282 O O . MET A 1 174 ? 6.338 -3.453 4.498 1.00 93.44 174 MET A O 1
ATOM 1286 N N . SER A 1 175 ? 5.544 -5.389 5.310 1.00 92.06 175 SER A N 1
ATOM 1287 C CA . SER A 1 175 ? 6.696 -5.643 6.195 1.00 92.06 175 SER A CA 1
ATOM 1288 C C . SER A 1 175 ? 8.022 -5.876 5.460 1.00 92.06 175 SER A C 1
ATOM 1290 O O . SER A 1 175 ? 9.098 -5.725 6.046 1.00 92.06 175 SER A O 1
ATOM 1292 N N . MET A 1 176 ? 7.950 -6.251 4.179 1.00 86.62 176 MET A N 1
ATOM 1293 C CA . MET A 1 176 ? 9.101 -6.569 3.330 1.00 86.62 176 MET A CA 1
ATOM 1294 C C . MET A 1 176 ? 9.533 -5.407 2.431 1.00 86.62 176 MET A C 1
ATOM 1296 O O . MET A 1 176 ? 10.520 -5.537 1.704 1.00 86.62 176 MET A O 1
ATOM 1300 N N . LEU A 1 177 ? 8.831 -4.270 2.470 1.00 83.31 177 LEU A N 1
ATOM 1301 C CA . LEU A 1 177 ? 9.235 -3.090 1.713 1.00 83.31 177 LEU A CA 1
ATOM 1302 C C . LEU A 1 177 ? 10.659 -2.651 2.102 1.00 83.31 177 LEU A C 1
ATOM 1304 O O . LEU A 1 177 ? 11.045 -2.756 3.268 1.00 83.31 177 LEU A O 1
ATOM 1308 N N . PRO A 1 178 ? 11.468 -2.145 1.157 1.00 80.12 178 PRO A N 1
ATOM 1309 C CA . PRO A 1 178 ? 12.755 -1.548 1.487 1.00 80.12 178 PRO A CA 1
ATOM 1310 C C . PRO A 1 178 ? 12.566 -0.210 2.218 1.00 80.12 178 PRO A C 1
ATOM 1312 O O . PRO A 1 178 ? 11.549 0.471 2.077 1.00 80.12 178 PRO A O 1
ATOM 1315 N N . ALA A 1 179 ? 13.575 0.211 2.984 1.00 78.88 179 ALA A N 1
ATOM 1316 C CA . ALA A 1 179 ? 13.614 1.580 3.495 1.00 78.88 179 ALA A CA 1
ATOM 1317 C C . ALA A 1 179 ? 13.648 2.595 2.322 1.00 78.88 179 ALA A C 1
ATOM 1319 O O . ALA A 1 179 ? 14.261 2.297 1.296 1.00 78.88 179 ALA A O 1
ATOM 1320 N N . PRO A 1 180 ? 13.017 3.780 2.452 1.00 83.25 180 PRO A N 1
ATOM 1321 C CA . PRO A 1 180 ? 12.320 4.294 3.639 1.00 83.25 180 PRO A CA 1
ATOM 1322 C C . PRO A 1 180 ? 10.843 3.869 3.749 1.00 83.25 180 PRO A C 1
ATOM 1324 O O . PRO A 1 180 ? 10.163 4.304 4.674 1.00 83.25 180 PRO A O 1
ATOM 1327 N N . LEU A 1 181 ? 10.340 3.048 2.823 1.00 86.19 181 LEU A N 1
ATOM 1328 C CA . LEU A 1 181 ? 8.922 2.679 2.726 1.00 86.19 181 LEU A CA 1
ATOM 1329 C C . LEU A 1 181 ? 8.516 1.506 3.618 1.00 86.19 181 LEU A C 1
ATOM 1331 O O . LEU A 1 181 ? 7.327 1.236 3.745 1.00 86.19 181 LEU A O 1
ATOM 1335 N N . ARG A 1 182 ? 9.472 0.840 4.271 1.00 90.19 182 ARG A N 1
ATOM 1336 C CA . ARG A 1 182 ? 9.178 -0.159 5.299 1.00 90.19 182 ARG A CA 1
ATOM 1337 C C . ARG A 1 182 ? 8.507 0.488 6.519 1.00 90.19 182 ARG A C 1
ATOM 1339 O O . ARG A 1 182 ? 9.164 1.306 7.172 1.00 90.19 182 ARG A O 1
ATOM 1346 N N . PRO A 1 183 ? 7.262 0.118 6.861 1.00 93.56 183 PRO A N 1
ATOM 1347 C CA . PRO A 1 183 ? 6.616 0.587 8.080 1.00 93.56 183 PRO A CA 1
ATOM 1348 C C . PRO A 1 183 ? 7.359 0.098 9.325 1.00 93.56 183 PRO A C 1
ATOM 1350 O O . PRO A 1 183 ? 7.990 -0.960 9.315 1.00 93.56 183 PRO A O 1
ATOM 1353 N N . SER A 1 184 ? 7.289 0.873 10.404 1.00 93.50 184 SER A N 1
ATOM 1354 C CA . SER A 1 184 ? 7.806 0.473 11.718 1.00 93.50 184 SER A CA 1
ATOM 1355 C C . SER A 1 184 ? 6.744 -0.206 12.585 1.00 93.50 184 SER A C 1
ATOM 1357 O O . SER A 1 184 ? 7.101 -0.931 13.511 1.00 93.50 184 SER A O 1
ATOM 1359 N N . GLU A 1 185 ? 5.466 -0.014 12.258 1.00 95.25 185 GLU A N 1
ATOM 1360 C CA . GLU A 1 185 ? 4.310 -0.648 12.887 1.00 95.25 185 GLU A CA 1
ATOM 1361 C C . GLU A 1 185 ? 3.463 -1.324 11.792 1.00 95.25 185 GLU A C 1
ATOM 1363 O O . GLU A 1 185 ? 3.038 -0.669 10.839 1.00 95.25 185 GLU A O 1
ATOM 1368 N N . VAL A 1 186 ? 3.230 -2.633 11.918 1.00 97.56 186 VAL A N 1
ATOM 1369 C CA . VAL A 1 186 ? 2.282 -3.403 11.097 1.00 97.56 186 VAL A CA 1
ATOM 1370 C C . VAL A 1 186 ? 1.365 -4.191 12.039 1.00 97.56 186 VAL A C 1
ATOM 1372 O O . VAL A 1 186 ? 1.708 -5.285 12.487 1.00 97.56 186 VAL A O 1
ATOM 1375 N N . GLY A 1 187 ? 0.223 -3.609 12.399 1.00 97.56 187 GLY A N 1
ATOM 1376 C CA . GLY A 1 187 ? -0.765 -4.245 13.273 1.00 97.56 187 GLY A CA 1
ATOM 1377 C C . GLY A 1 187 ? -1.635 -5.210 12.478 1.00 97.56 187 GLY A C 1
ATOM 1378 O O . GLY A 1 187 ? -2.075 -4.878 11.377 1.00 97.56 187 GLY A O 1
ATOM 1379 N N . THR A 1 188 ? -1.853 -6.417 12.993 1.00 98.25 188 THR A N 1
ATOM 1380 C CA . THR A 1 188 ? -2.569 -7.475 12.265 1.00 98.25 188 THR A CA 1
ATOM 1381 C C . THR A 1 188 ? -3.444 -8.325 13.190 1.00 98.25 188 THR A C 1
ATOM 1383 O O . THR A 1 188 ? -3.171 -8.376 14.391 1.00 98.25 188 THR A O 1
ATOM 1386 N N . PRO A 1 189 ? -4.417 -9.083 12.643 1.00 98.06 189 PRO A N 1
ATOM 1387 C CA . PRO A 1 189 ? -5.199 -10.050 13.412 1.00 98.06 189 PRO A CA 1
ATOM 1388 C C . PRO A 1 189 ? -4.488 -11.404 13.621 1.00 98.06 189 PRO A C 1
ATOM 1390 O O . PRO A 1 189 ? -5.084 -12.327 14.178 1.00 98.06 189 PRO A O 1
ATOM 1393 N N . TRP A 1 190 ? -3.241 -11.577 13.156 1.00 97.75 190 TRP A N 1
ATOM 1394 C CA . TRP A 1 190 ? -2.506 -12.845 13.261 1.00 97.75 190 TRP A CA 1
ATOM 1395 C C . TRP A 1 190 ? -1.409 -12.770 14.333 1.00 97.75 190 TRP A C 1
ATOM 1397 O O . TRP A 1 190 ? -0.301 -12.316 14.044 1.00 97.75 190 TRP A O 1
ATOM 1407 N N . PRO A 1 191 ? -1.630 -13.313 15.544 1.00 94.94 191 PRO A N 1
ATOM 1408 C CA . PRO A 1 191 ? -0.641 -13.251 16.625 1.00 94.94 191 PRO A CA 1
ATOM 1409 C C . PRO A 1 191 ? 0.650 -14.033 16.336 1.00 94.94 191 PRO A C 1
ATOM 1411 O O . PRO A 1 191 ? 1.661 -13.816 16.996 1.00 94.94 191 PRO A O 1
ATOM 1414 N N . ALA A 1 192 ? 0.633 -14.943 15.357 1.00 94.06 192 ALA A N 1
ATOM 1415 C CA . ALA A 1 192 ? 1.820 -15.679 14.926 1.00 94.06 192 ALA A CA 1
ATOM 1416 C C . ALA A 1 192 ? 2.793 -14.826 14.085 1.00 94.06 192 ALA A C 1
ATOM 1418 O O . ALA A 1 192 ? 3.961 -15.193 13.945 1.00 94.06 192 ALA A O 1
ATOM 1419 N N . MET A 1 193 ? 2.337 -13.703 13.516 1.00 93.44 193 MET A N 1
ATOM 1420 C CA . MET A 1 193 ? 3.197 -12.790 12.762 1.00 93.44 193 MET A CA 1
ATOM 1421 C C . MET A 1 193 ? 4.027 -11.950 13.738 1.00 93.44 193 MET A C 1
ATOM 1423 O O . MET A 1 193 ? 3.492 -11.288 14.623 1.00 93.44 193 MET A O 1
ATOM 1427 N N . SER A 1 194 ? 5.351 -11.996 13.594 1.00 92.19 194 SER A N 1
ATOM 1428 C CA . SER A 1 194 ? 6.291 -11.314 14.489 1.00 92.19 194 SER A CA 1
ATOM 1429 C C . SER A 1 194 ? 7.551 -10.860 13.744 1.00 92.19 194 SER A C 1
ATOM 1431 O O . SER A 1 194 ? 7.840 -11.331 12.643 1.00 92.19 194 SER A O 1
ATOM 1433 N N . GLY A 1 195 ? 8.300 -9.924 14.337 1.00 89.44 195 GLY A N 1
ATOM 1434 C CA . GLY A 1 195 ? 9.452 -9.277 13.693 1.00 89.44 195 GLY A CA 1
ATOM 1435 C C . GLY A 1 195 ? 9.040 -8.191 12.689 1.00 89.44 195 GLY A C 1
ATOM 1436 O O . GLY A 1 195 ? 7.862 -7.998 12.432 1.00 89.44 195 GLY A O 1
ATOM 1437 N N . ASN A 1 196 ? 9.998 -7.433 12.143 1.00 87.12 196 ASN A N 1
ATOM 1438 C CA . ASN A 1 196 ? 9.761 -6.420 11.092 1.00 87.12 196 ASN A CA 1
ATOM 1439 C C . ASN A 1 196 ? 8.586 -5.442 11.344 1.00 87.12 196 ASN A C 1
ATOM 1441 O O . ASN A 1 196 ? 7.908 -5.040 10.404 1.00 87.12 196 ASN A O 1
ATOM 1445 N N . GLY A 1 197 ? 8.357 -5.054 12.605 1.00 90.88 197 GLY A N 1
ATOM 1446 C CA . GLY A 1 197 ? 7.299 -4.111 12.994 1.00 90.88 197 GLY A CA 1
ATOM 1447 C C . GLY A 1 197 ? 5.931 -4.741 13.274 1.00 90.88 197 GLY A C 1
ATOM 1448 O O . GLY A 1 197 ? 5.009 -4.016 13.643 1.00 90.88 197 GLY A O 1
ATOM 1449 N N . TYR A 1 198 ? 5.784 -6.063 13.137 1.00 96.69 198 TYR A N 1
ATOM 1450 C CA . TYR A 1 198 ? 4.524 -6.741 13.431 1.00 96.69 198 TYR A CA 1
ATOM 1451 C C . TYR A 1 198 ? 4.110 -6.634 14.893 1.00 96.69 198 TYR A C 1
ATOM 1453 O O . TYR A 1 198 ? 4.922 -6.824 15.803 1.00 96.69 198 TYR A O 1
ATOM 1461 N N . PHE A 1 199 ? 2.812 -6.437 15.095 1.00 96.31 199 PHE A N 1
ATOM 1462 C CA . PHE A 1 199 ? 2.146 -6.659 16.368 1.00 96.31 199 PHE A CA 1
ATOM 1463 C C . PHE A 1 199 ? 0.692 -7.100 16.145 1.00 96.31 199 PHE A C 1
ATOM 1465 O O . PHE A 1 199 ? 0.134 -6.969 15.056 1.00 96.31 199 PHE A O 1
ATOM 1472 N N . SER A 1 200 ? 0.088 -7.666 17.184 1.00 96.75 200 SER A N 1
ATOM 1473 C CA . SER A 1 200 ? -1.306 -8.104 17.195 1.00 96.75 200 SER A CA 1
ATOM 1474 C C . SER A 1 200 ? -1.837 -7.933 18.610 1.00 96.75 200 SER A C 1
ATOM 1476 O O . SER A 1 200 ? -1.264 -8.469 19.558 1.00 96.75 200 SER A O 1
ATOM 1478 N N . ASP A 1 201 ? -2.938 -7.208 18.759 1.00 94.75 201 ASP A N 1
ATOM 1479 C CA . ASP A 1 201 ? -3.614 -6.985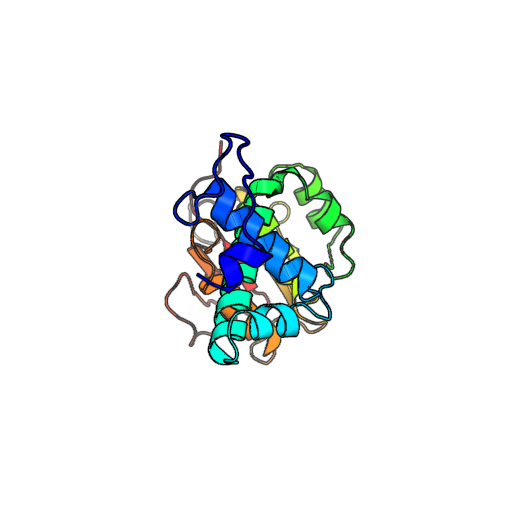 20.036 1.00 94.75 201 ASP A CA 1
ATOM 1480 C C . ASP A 1 201 ? -5.136 -6.923 19.835 1.00 94.75 201 ASP A C 1
ATOM 1482 O O . ASP A 1 201 ? -5.632 -7.059 18.717 1.00 94.75 201 ASP A O 1
ATOM 1486 N N . ALA A 1 202 ? -5.893 -6.719 20.914 1.00 94.69 202 ALA A N 1
ATOM 1487 C CA . ALA A 1 202 ? -7.353 -6.705 20.863 1.00 94.69 202 ALA A CA 1
ATOM 1488 C C . ALA A 1 202 ? -7.952 -5.614 19.951 1.00 94.69 202 ALA A C 1
ATOM 1490 O O . ALA A 1 202 ? -9.093 -5.768 19.523 1.00 94.69 202 ALA A O 1
ATOM 1491 N N . ALA A 1 203 ? -7.219 -4.536 19.654 1.00 92.88 203 ALA A N 1
ATOM 1492 C CA . ALA A 1 203 ? -7.693 -3.473 18.774 1.00 92.88 203 ALA A CA 1
ATOM 1493 C C . ALA A 1 203 ? -7.526 -3.825 17.288 1.00 92.88 203 ALA A C 1
ATOM 1495 O O . ALA A 1 203 ? -8.299 -3.338 16.478 1.00 92.88 203 ALA A O 1
ATOM 1496 N N . HIS A 1 204 ? -6.584 -4.702 16.930 1.00 95.94 204 HIS A N 1
ATOM 1497 C CA . HIS A 1 204 ? -6.208 -4.982 15.535 1.00 95.94 204 HIS A CA 1
ATOM 1498 C C . HIS A 1 204 ? -6.781 -6.303 15.004 1.00 95.94 204 HIS A C 1
ATOM 1500 O O . HIS A 1 204 ? -6.138 -7.017 14.238 1.00 95.94 204 HIS A O 1
ATOM 1506 N N . GLN A 1 205 ? -7.985 -6.668 15.445 1.00 97.50 205 GLN A N 1
ATOM 1507 C CA . GLN A 1 205 ? -8.614 -7.943 15.077 1.00 97.50 205 GLN A CA 1
ATOM 1508 C C . GLN A 1 205 ? -9.445 -7.872 13.785 1.00 97.50 205 GLN A C 1
ATOM 1510 O O . GLN A 1 205 ? -9.784 -8.911 13.217 1.00 97.50 205 GLN A O 1
ATOM 1515 N N . ASP A 1 206 ? -9.757 -6.666 13.316 1.00 97.44 206 ASP A N 1
ATOM 1516 C CA . ASP A 1 206 ? -10.666 -6.398 12.195 1.00 97.44 206 ASP A CA 1
ATOM 1517 C C . ASP A 1 206 ? -10.069 -5.473 11.116 1.00 97.44 206 ASP A C 1
ATOM 1519 O O . ASP A 1 206 ? -10.752 -5.091 10.162 1.00 97.44 206 ASP A O 1
ATOM 1523 N N . HIS A 1 207 ? -8.791 -5.112 11.245 1.00 98.31 207 HIS A N 1
ATOM 1524 C CA . HIS A 1 207 ? -8.077 -4.274 10.288 1.00 98.31 207 HIS A CA 1
ATOM 1525 C C . HIS A 1 207 ? -6.569 -4.547 10.303 1.00 98.31 207 HIS A C 1
ATOM 1527 O O . HIS A 1 207 ? -6.027 -5.131 11.242 1.00 98.31 207 HIS A O 1
ATOM 1533 N N . LEU A 1 208 ? -5.890 -4.126 9.235 1.00 98.56 208 LEU A N 1
ATOM 1534 C CA . LEU A 1 208 ? -4.439 -3.979 9.221 1.00 98.56 208 LEU A CA 1
ATOM 1535 C C . LEU A 1 208 ? -4.105 -2.539 9.589 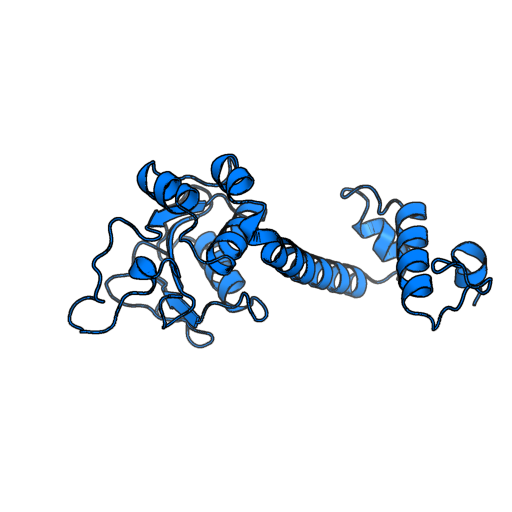1.00 98.56 208 LEU A C 1
ATOM 1537 O O . LEU A 1 208 ? -4.637 -1.621 8.967 1.00 98.56 208 LEU A O 1
ATOM 1541 N N . HIS A 1 209 ? -3.203 -2.353 10.540 1.00 97.94 209 HIS A N 1
ATOM 1542 C CA . HIS A 1 209 ? -2.620 -1.052 10.839 1.00 97.94 209 HIS A CA 1
ATOM 1543 C C . HIS A 1 209 ? -1.252 -0.950 10.175 1.00 97.94 209 HIS A C 1
ATOM 1545 O O . HIS A 1 209 ? -0.457 -1.887 10.250 1.00 97.94 209 HIS A O 1
ATOM 1551 N N . VAL A 1 210 ? -0.950 0.188 9.560 1.00 96.69 210 VAL A N 1
ATOM 1552 C CA . VAL A 1 210 ? 0.389 0.511 9.065 1.00 96.69 210 VAL A CA 1
ATOM 1553 C C . VAL A 1 210 ? 0.834 1.854 9.624 1.00 96.69 210 VAL A C 1
ATOM 1555 O O . VAL A 1 210 ? 0.098 2.830 9.523 1.00 96.69 210 VAL A O 1
ATOM 1558 N N . GLY A 1 211 ? 2.043 1.920 10.184 1.00 95.19 211 GLY A N 1
ATOM 1559 C CA . GLY A 1 211 ? 2.580 3.122 10.819 1.00 95.19 211 GLY A CA 1
ATOM 1560 C C . GLY A 1 211 ? 4.087 3.281 10.627 1.00 95.19 211 GLY A C 1
ATOM 1561 O O . GLY A 1 211 ? 4.833 2.304 10.554 1.00 95.19 211 GLY A O 1
ATOM 1562 N N . PHE A 1 212 ? 4.554 4.530 10.542 1.00 91.50 212 PHE A N 1
ATOM 1563 C CA . PHE A 1 212 ? 5.970 4.847 10.308 1.00 91.50 212 PHE A CA 1
ATOM 1564 C C . PHE A 1 212 ? 6.731 5.403 11.527 1.00 91.50 212 PHE A C 1
ATOM 1566 O O . PHE A 1 212 ? 7.966 5.425 11.497 1.00 91.50 212 PHE A O 1
ATOM 1573 N N . GLY A 1 213 ? 6.044 5.735 12.627 1.00 75.94 213 GLY A N 1
ATOM 1574 C CA . GLY A 1 213 ? 6.642 6.067 13.929 1.00 75.94 213 GLY A CA 1
ATOM 1575 C C . GLY A 1 213 ? 7.435 7.387 14.003 1.00 75.94 213 GLY A C 1
ATOM 1576 O O . GLY A 1 213 ? 7.751 8.020 12.997 1.00 75.94 213 GLY A O 1
ATOM 1577 N N . PRO A 1 214 ? 7.859 7.795 15.216 1.00 58.66 214 PRO A N 1
ATOM 1578 C CA . PRO A 1 214 ? 7.001 8.177 16.334 1.00 58.66 214 PRO A CA 1
ATOM 1579 C C . PRO A 1 214 ? 6.852 9.707 16.456 1.00 58.66 214 PRO A C 1
ATOM 1581 O O . PRO A 1 214 ? 6.300 10.195 17.442 1.00 58.66 214 PRO A O 1
ATOM 1584 N N . ARG A 1 215 ? 7.421 10.490 15.531 1.00 62.19 215 ARG A N 1
ATOM 1585 C CA . ARG A 1 215 ? 7.396 11.954 15.609 1.00 62.19 215 ARG A CA 1
ATOM 1586 C C . ARG A 1 215 ? 6.507 12.506 14.520 1.00 62.19 215 ARG A C 1
ATOM 1588 O O . ARG A 1 215 ? 6.834 12.367 13.345 1.00 62.19 215 ARG A O 1
ATOM 1595 N N . CYS A 1 216 ? 5.462 13.213 14.944 1.00 69.44 216 CYS A N 1
ATOM 1596 C CA . CYS A 1 216 ? 4.753 14.130 14.071 1.00 69.44 216 CYS A CA 1
ATOM 1597 C C . CYS A 1 216 ? 5.782 15.028 13.386 1.00 69.44 216 CYS A C 1
ATOM 1599 O O . CYS A 1 216 ? 6.601 15.661 14.057 1.00 69.44 216 CYS A O 1
ATOM 1601 N N . ILE A 1 217 ? 5.755 15.033 12.059 1.00 59.31 217 ILE A N 1
ATOM 1602 C CA . ILE A 1 217 ? 6.484 16.015 11.266 1.00 59.31 217 ILE A CA 1
ATOM 1603 C C . ILE A 1 217 ? 5.836 17.367 11.584 1.00 59.31 217 ILE A C 1
ATOM 1605 O O . ILE A 1 217 ? 4.618 17.504 11.469 1.00 59.31 217 ILE A O 1
ATOM 1609 N N . GLY A 1 218 ? 6.635 18.273 12.151 1.00 50.59 218 GLY A N 1
ATOM 1610 C CA . GLY A 1 218 ? 6.213 19.613 12.567 1.00 50.59 218 GLY A CA 1
ATOM 1611 C C . GLY A 1 218 ? 6.152 20.592 11.411 1.00 50.59 218 GLY A C 1
ATOM 1612 O O . GLY A 1 218 ? 6.839 20.340 10.396 1.00 50.59 218 GLY A O 1
#

Solvent-accessible surface area (backbone atoms only — not comparable to full-atom values): 11712 Å² total; per-residue (Å²): 108,79,66,49,77,78,35,58,33,53,65,82,69,84,83,59,61,38,79,87,38,69,61,17,35,54,50,16,51,50,48,44,26,43,78,48,40,38,80,38,82,91,35,30,64,59,13,44,27,74,77,41,90,40,72,72,55,35,53,51,51,52,53,51,50,54,54,48,50,46,50,57,49,32,78,39,28,92,76,40,56,68,54,57,79,66,33,90,34,47,49,65,44,74,67,39,47,52,38,54,74,65,69,58,49,38,42,53,52,54,26,49,52,54,55,46,44,76,78,38,34,36,27,47,71,38,35,30,70,95,59,63,58,42,39,87,99,52,88,50,66,26,38,28,57,41,15,31,21,40,32,31,36,25,33,67,89,38,64,28,38,80,84,31,63,64,40,51,50,51,53,53,51,46,49,65,39,60,82,89,58,34,38,56,33,35,32,25,49,48,74,86,53,67,63,68,33,41,39,51,55,92,86,23,50,51,24,39,36,40,23,56,64,88,65,58,82,128

Sequence (218 aa):
PGTWRGYGLDADGDGVADVMGPVDAVHSAAHYLCASGGGNPASLRDAIWAYNHADWYVDLVLEHAARYAVIVGGLGARANVQALLTNPRLVLSPRVRGDLESGLIDDRVVAVLAGLAQRHTVGVSVLRSGHSKYVAGTSRVSNHWCGQAADIWMVDGAAVTPGNARAQEAAVWMSMLPAPLRPSEVGTPWPAMSGNGYFSDAAHQDHLHVGFGPRCIG

Secondary structure (DSSP, 8-state):
-HHHHHH----SSSS---TTSHHHHHHHHHHHHHHTTTTSGGGHHHHHHHHS--HHHHHHHHHHHHHHHHHHHHHTGGG-HHHHHH-TTEEE-HHHHHHHHTT-S-HHHHHHHHHHHHHS-EEEEESSTTS-SB-TTSSPBPTTTTT-EEEEEEETTEE-STT-HHHHHHHHHHHTPPTTTS-SEEE-S-TT--STTEE--TTSSSSEEEE--S----

Foldseek 3Di:
DVLCVVQFDPQVPPPDRDCVDPRRVVRSLVSQLVVQVCVDPVCVLRSQCVVPVDNVSSVVVVVVVLLVVLVVVLVCLVPPLVVQVPQPLEAADPQRNVLSVVVQARSLQSSLSVSLSVPWRWYWDAQAPPDDQDDPPDPAGDLSVLNFKIKTQDTRRDGAAPPDVRLVVSLVVLLPRDPPNRFLAWEGLDCVDDDSRYDYDPVHRRIIMTGRDGDRDD

Mean predicted aligned error: 11.11 Å